Protein AF-A0A7S2JBH0-F1 (afdb_monomer)

Structure (mmCIF, N/CA/C/O backbone):
data_AF-A0A7S2JBH0-F1
#
_entry.id   AF-A0A7S2JBH0-F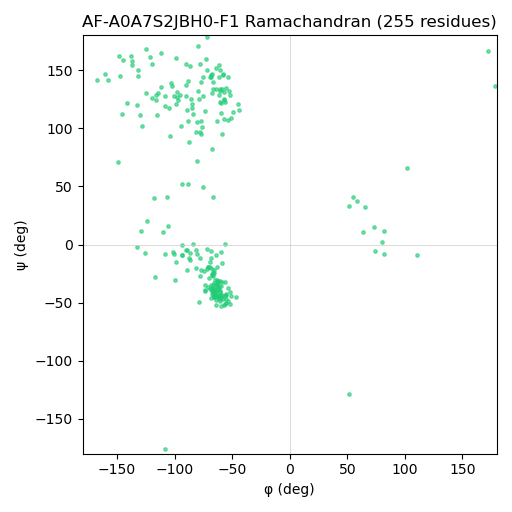1
#
loop_
_atom_site.group_PDB
_atom_site.id
_atom_site.type_symbol
_atom_site.label_atom_id
_atom_site.label_alt_id
_atom_site.label_comp_id
_atom_site.label_asym_id
_atom_site.label_entity_id
_atom_site.label_seq_id
_atom_site.pdbx_PDB_ins_code
_atom_site.Cartn_x
_atom_site.Cartn_y
_atom_site.Cartn_z
_atom_site.occupancy
_atom_site.B_iso_or_equiv
_atom_site.auth_seq_id
_atom_site.auth_comp_id
_atom_site.auth_asym_id
_atom_site.auth_atom_id
_atom_site.pdbx_PDB_model_num
ATOM 1 N N . GLU A 1 1 ? -13.357 -19.500 -8.883 1.00 28.36 1 GLU A N 1
ATOM 2 C CA . GLU A 1 1 ? -14.441 -18.507 -8.939 1.00 28.36 1 GLU A CA 1
ATOM 3 C C . GLU A 1 1 ? -14.886 -18.010 -7.574 1.00 28.36 1 GLU A C 1
ATOM 5 O O . GLU A 1 1 ? -15.459 -16.942 -7.567 1.00 28.36 1 GLU A O 1
ATOM 10 N N . ASP A 1 2 ? -14.469 -18.587 -6.440 1.00 33.41 2 ASP A N 1
ATOM 11 C CA . ASP A 1 2 ? -14.694 -17.952 -5.130 1.00 33.41 2 ASP A CA 1
ATOM 12 C C . ASP A 1 2 ? -13.381 -17.861 -4.347 1.00 33.41 2 ASP A C 1
ATOM 14 O O . ASP A 1 2 ? -12.865 -18.852 -3.840 1.00 33.41 2 ASP A O 1
ATOM 18 N N . PHE A 1 3 ? -12.785 -16.666 -4.332 1.00 39.66 3 PHE A N 1
ATOM 19 C CA . PHE A 1 3 ? -11.561 -16.361 -3.576 1.00 39.66 3 PHE A CA 1
ATOM 20 C C . PHE A 1 3 ? -11.877 -15.786 -2.182 1.00 39.66 3 PHE A C 1
ATOM 22 O O . PHE A 1 3 ? -10.981 -15.645 -1.366 1.00 39.66 3 PHE A O 1
ATOM 29 N N . TRP A 1 4 ? -13.140 -15.462 -1.889 1.00 45.12 4 TRP A N 1
ATOM 30 C CA . TRP A 1 4 ? -13.578 -14.978 -0.579 1.00 45.12 4 TRP A CA 1
ATOM 31 C C . TRP A 1 4 ? -14.996 -15.502 -0.314 1.00 45.12 4 TRP A C 1
ATOM 33 O O . TRP A 1 4 ? -15.930 -15.102 -1.005 1.00 45.12 4 TRP A O 1
ATOM 43 N N . GLU A 1 5 ? -15.169 -16.400 0.656 1.00 35.28 5 GLU A N 1
ATOM 44 C CA . GLU A 1 5 ? -16.490 -16.901 1.056 1.00 35.28 5 GLU A CA 1
ATOM 45 C C . GLU A 1 5 ? -16.966 -16.113 2.289 1.00 35.28 5 GLU A C 1
ATOM 47 O O . GLU A 1 5 ? -16.268 -16.032 3.301 1.00 35.28 5 GLU A O 1
ATOM 52 N N . LYS A 1 6 ? -18.152 -15.497 2.219 1.00 32.31 6 LYS A N 1
ATOM 53 C CA . LYS A 1 6 ? -18.752 -14.786 3.358 1.00 32.31 6 LYS A CA 1
ATOM 54 C C . LYS A 1 6 ? -19.425 -15.827 4.264 1.00 32.31 6 LYS A C 1
ATOM 56 O O . LYS A 1 6 ? -20.556 -16.227 3.994 1.00 32.31 6 LYS A O 1
ATOM 61 N N . ARG A 1 7 ? -18.757 -16.282 5.331 1.00 34.50 7 ARG A N 1
ATOM 62 C CA . ARG A 1 7 ? -19.378 -17.142 6.359 1.00 34.50 7 ARG A CA 1
ATOM 63 C C . ARG A 1 7 ? -19.764 -16.327 7.599 1.00 34.50 7 ARG A C 1
ATOM 65 O O . ARG A 1 7 ? -18.972 -15.569 8.145 1.00 34.50 7 ARG A O 1
ATOM 72 N N . SER A 1 8 ? -21.027 -16.463 8.012 1.00 38.72 8 SER A N 1
ATOM 73 C CA . SER A 1 8 ? -21.529 -16.168 9.370 1.00 38.72 8 SER A CA 1
ATOM 74 C C . SER A 1 8 ? -21.204 -14.801 10.008 1.00 38.72 8 SER A C 1
ATOM 76 O O . SER A 1 8 ? -21.098 -14.708 11.225 1.00 38.72 8 SER A O 1
ATOM 78 N N . GLY A 1 9 ? -21.114 -13.717 9.230 1.00 37.06 9 GLY A N 1
ATOM 79 C CA . GLY A 1 9 ? -20.962 -12.362 9.790 1.00 37.06 9 GLY A CA 1
ATOM 80 C C . GLY A 1 9 ? -19.531 -11.978 10.188 1.00 37.06 9 GLY A C 1
ATOM 81 O O . GLY A 1 9 ? -19.340 -10.934 10.806 1.00 37.06 9 GLY A O 1
ATOM 82 N N . GLN A 1 10 ? -18.531 -12.768 9.790 1.00 33.84 10 GLN A N 1
ATOM 83 C CA . GLN A 1 10 ? -17.118 -12.388 9.804 1.0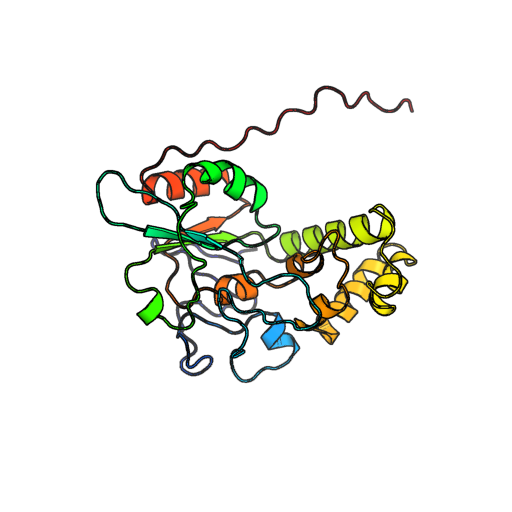0 33.84 10 GLN A CA 1
ATOM 84 C C . GLN A 1 10 ? -16.568 -12.448 8.375 1.00 33.84 10 GLN A C 1
ATOM 86 O O . GLN A 1 10 ? -16.713 -13.445 7.669 1.00 33.84 10 GLN A O 1
ATOM 91 N N . THR A 1 11 ? -15.963 -11.353 7.912 1.00 37.72 11 THR A N 1
ATOM 92 C CA . THR A 1 11 ? -15.292 -11.315 6.607 1.00 37.72 11 THR A CA 1
ATOM 93 C C . THR A 1 11 ? -13.953 -12.033 6.741 1.00 37.72 11 THR A C 1
ATOM 95 O O . THR A 1 11 ? -13.001 -11.476 7.285 1.00 37.72 11 THR A O 1
ATOM 98 N N . VAL A 1 12 ? -13.887 -13.281 6.273 1.00 38.03 12 VAL A N 1
ATOM 99 C CA . VAL A 1 12 ? -12.658 -14.080 6.284 1.00 38.03 12 VAL A CA 1
ATOM 100 C C . VAL A 1 12 ? -11.851 -13.758 5.037 1.00 38.03 12 VAL A C 1
ATOM 102 O O . VAL A 1 12 ? -12.337 -13.857 3.908 1.00 38.03 12 VAL A O 1
ATOM 105 N N . ALA A 1 13 ? -10.598 -13.370 5.246 1.00 40.94 13 ALA A N 1
ATOM 106 C CA . ALA A 1 13 ? -9.649 -13.325 4.163 1.00 40.94 13 ALA A CA 1
ATOM 107 C C . ALA A 1 13 ? -9.200 -14.773 3.827 1.00 40.94 13 ALA A C 1
ATOM 109 O O . ALA A 1 13 ? -8.825 -15.522 4.717 1.00 40.94 13 ALA A O 1
ATOM 110 N N . VAL A 1 14 ? -9.268 -15.204 2.565 1.00 37.03 14 VAL A N 1
ATOM 111 C CA . VAL A 1 14 ? -8.796 -16.503 2.083 1.00 37.03 14 VAL A CA 1
ATOM 112 C C . VAL A 1 14 ? -7.653 -16.255 1.096 1.00 37.03 14 VAL A C 1
ATOM 114 O O . VAL A 1 14 ? -7.768 -15.490 0.141 1.00 37.03 14 VAL A O 1
ATOM 117 N N . SER A 1 15 ? -6.501 -16.867 1.362 1.00 37.72 15 SER A N 1
ATOM 118 C CA . SER A 1 15 ? -5.355 -16.889 0.445 1.00 37.72 15 SER A CA 1
ATOM 119 C C . SER A 1 15 ? -5.625 -17.818 -0.751 1.00 37.72 15 SER A C 1
ATOM 121 O O . SER A 1 15 ? -6.406 -18.761 -0.641 1.00 37.72 15 SER A O 1
ATOM 123 N N . ALA A 1 16 ? -4.900 -17.646 -1.866 1.00 35.09 16 ALA A N 1
ATOM 124 C CA . ALA A 1 16 ? -4.965 -18.464 -3.095 1.00 35.09 16 ALA A CA 1
ATOM 125 C C . ALA A 1 16 ? -4.716 -19.979 -2.904 1.00 35.09 16 ALA A C 1
ATOM 127 O O . ALA A 1 16 ? -4.720 -20.735 -3.874 1.00 35.09 16 ALA A O 1
ATOM 128 N N . ARG A 1 17 ? -4.472 -20.424 -1.666 1.00 32.84 17 ARG A N 1
ATOM 129 C CA . ARG A 1 17 ? -4.298 -21.822 -1.258 1.00 32.84 17 ARG A CA 1
ATOM 130 C C . ARG A 1 17 ? -5.251 -22.279 -0.144 1.00 32.84 17 ARG A C 1
ATOM 132 O O . ARG A 1 17 ? -4.945 -23.264 0.513 1.00 32.84 17 ARG A O 1
ATOM 139 N N . GLY A 1 18 ? -6.381 -21.605 0.082 1.00 30.64 18 GLY A N 1
ATOM 140 C CA . GLY A 1 18 ? -7.368 -22.068 1.069 1.00 30.64 18 GLY A CA 1
ATOM 141 C C . GLY A 1 18 ? -6.850 -22.046 2.510 1.00 30.64 18 GLY A C 1
ATOM 142 O O . GLY A 1 18 ? -7.204 -22.908 3.305 1.00 30.64 18 GLY A O 1
ATOM 143 N N . VAL A 1 19 ? -5.977 -21.088 2.836 1.00 39.44 19 VAL A N 1
ATOM 144 C CA . VAL A 1 19 ? -5.604 -20.820 4.229 1.00 39.44 19 VAL A CA 1
ATOM 145 C C . VAL A 1 19 ? -6.614 -19.814 4.762 1.00 39.44 19 VAL A C 1
ATOM 147 O O . VAL A 1 19 ? -6.598 -18.649 4.351 1.00 39.44 19 VAL A O 1
ATOM 150 N N . ASP A 1 20 ? -7.516 -20.296 5.613 1.00 38.53 20 ASP A N 1
ATOM 151 C CA . ASP A 1 20 ? -8.416 -19.472 6.410 1.00 38.53 20 ASP A CA 1
ATOM 152 C C . ASP A 1 20 ? -7.582 -18.505 7.258 1.00 38.53 20 ASP A C 1
ATOM 154 O O . ASP A 1 20 ? -6.736 -18.941 8.041 1.00 38.53 20 ASP A O 1
ATOM 158 N N . PHE A 1 21 ? -7.844 -17.198 7.168 1.00 43.69 21 PHE A N 1
ATOM 159 C CA . PHE A 1 21 ? -7.271 -16.214 8.102 1.00 43.69 21 PHE A CA 1
ATOM 160 C C . PHE A 1 21 ? -7.659 -16.472 9.576 1.00 43.69 21 PHE A C 1
ATOM 162 O O . PHE A 1 21 ? -7.137 -15.805 10.466 1.00 43.69 21 PHE A O 1
ATOM 169 N N . GLU A 1 22 ? -8.553 -17.429 9.859 1.00 40.88 22 GLU A N 1
ATOM 170 C CA . GLU A 1 22 ? -8.873 -17.873 11.222 1.00 40.88 22 GLU A CA 1
ATOM 171 C C . GLU A 1 22 ? -7.756 -18.699 11.873 1.00 40.88 22 GLU A C 1
ATOM 173 O O . GLU A 1 22 ? -7.667 -18.751 13.101 1.00 40.88 22 GLU A O 1
ATOM 178 N N . HIS A 1 23 ? -6.854 -19.295 11.088 1.00 42.78 23 HIS A N 1
ATOM 179 C CA . HIS A 1 23 ? -5.680 -19.956 11.643 1.00 42.78 23 HIS A CA 1
ATOM 180 C C . HIS A 1 23 ? -4.559 -18.935 11.792 1.00 42.78 23 HIS A C 1
ATOM 182 O O . HIS A 1 23 ? -3.722 -18.760 10.907 1.00 42.78 23 HIS A O 1
ATOM 188 N N . ALA A 1 24 ? -4.547 -18.261 12.945 1.00 45.81 24 ALA A N 1
ATOM 189 C CA . ALA A 1 24 ? -3.376 -17.540 13.418 1.00 45.81 24 ALA A CA 1
ATOM 190 C C . ALA A 1 24 ? -2.142 -18.429 13.202 1.00 45.81 24 ALA A C 1
ATOM 192 O O . ALA A 1 24 ? -2.039 -19.505 13.797 1.00 45.81 24 ALA A O 1
ATOM 193 N N . HIS A 1 25 ? -1.215 -18.000 12.343 1.00 53.19 25 HIS A N 1
ATOM 194 C CA . HIS A 1 25 ? 0.096 -18.627 12.234 1.00 53.19 25 HIS A CA 1
ATOM 195 C C . HIS A 1 25 ? 0.842 -18.339 13.537 1.00 53.19 25 HIS A C 1
ATOM 197 O O . HIS A 1 25 ? 1.601 -17.375 13.641 1.00 53.19 25 HIS A O 1
ATOM 203 N N . THR A 1 26 ? 0.570 -19.140 14.570 1.00 57.72 26 THR A N 1
ATOM 204 C CA . THR A 1 26 ? 1.247 -19.049 15.858 1.00 57.72 26 THR A CA 1
ATOM 205 C C . THR A 1 26 ? 2.741 -19.207 15.602 1.00 57.72 26 THR A C 1
ATOM 207 O O . THR A 1 26 ? 3.192 -20.290 15.235 1.00 57.72 26 THR A O 1
ATOM 210 N N . GLY A 1 27 ? 3.487 -18.110 15.741 1.00 79.38 27 GLY A N 1
ATOM 211 C CA . GLY A 1 27 ? 4.943 -18.087 15.608 1.00 79.38 27 GLY A CA 1
ATOM 212 C C . GLY A 1 27 ? 5.513 -17.359 14.387 1.00 79.38 27 GLY A C 1
ATOM 213 O O . GLY A 1 27 ? 6.716 -17.139 14.381 1.00 79.38 27 GLY A O 1
ATOM 214 N N . TRP A 1 28 ? 4.714 -16.936 13.395 1.00 89.69 28 TRP A N 1
ATOM 215 C CA . TRP A 1 28 ? 5.265 -16.187 12.245 1.00 89.69 28 TRP A CA 1
ATOM 216 C C . TRP A 1 28 ? 5.787 -14.797 12.635 1.00 89.69 28 TRP A C 1
ATOM 218 O O . TRP A 1 28 ? 6.837 -14.353 12.171 1.00 89.69 28 TRP A O 1
ATOM 228 N N . CYS A 1 29 ? 5.032 -14.094 13.479 1.00 93.31 29 CYS A N 1
ATOM 229 C CA . CYS A 1 29 ? 5.369 -12.751 13.920 1.00 93.31 29 CYS A CA 1
ATOM 230 C C . CYS A 1 29 ? 5.220 -12.642 15.433 1.00 93.31 29 CYS A C 1
ATOM 232 O O . CYS A 1 29 ? 4.132 -12.832 15.976 1.00 93.31 29 CYS A O 1
ATOM 234 N N . SER A 1 30 ? 6.313 -12.312 16.119 1.00 92.94 30 SER A N 1
ATOM 235 C CA . SER A 1 30 ? 6.321 -12.090 17.571 1.00 92.94 30 SER A CA 1
ATOM 236 C C . SER A 1 30 ? 5.539 -10.839 17.974 1.00 92.94 30 SER A C 1
ATOM 238 O O . SER A 1 30 ? 5.028 -10.766 19.087 1.00 92.94 30 SER A O 1
ATOM 240 N N . ARG A 1 31 ? 5.424 -9.869 17.059 1.00 92.56 31 ARG A N 1
ATOM 241 C CA . ARG A 1 31 ? 4.762 -8.580 17.286 1.00 92.56 31 ARG A CA 1
ATOM 242 C C . ARG A 1 31 ? 3.243 -8.680 17.394 1.00 92.56 31 ARG A C 1
ATOM 244 O O . ARG A 1 31 ? 2.618 -7.925 18.131 1.00 92.56 31 ARG A O 1
ATOM 251 N N . SER A 1 32 ? 2.635 -9.567 16.613 1.00 93.12 32 SER A N 1
ATOM 252 C CA . SER A 1 32 ? 1.188 -9.744 16.595 1.00 93.12 32 SER A CA 1
ATOM 253 C C . SER A 1 32 ? 0.795 -11.014 15.855 1.00 93.12 32 SER A C 1
ATOM 255 O O . SER A 1 32 ? 1.323 -11.315 14.786 1.00 93.12 32 SER A O 1
ATOM 257 N N . ARG A 1 33 ? -0.224 -11.704 16.376 1.00 93.06 33 ARG A N 1
ATOM 258 C CA . ARG A 1 33 ? -0.874 -12.839 15.703 1.00 93.06 33 ARG A CA 1
ATOM 259 C C . ARG A 1 33 ? -1.688 -12.448 14.464 1.00 93.06 33 ARG A C 1
ATOM 261 O O . ARG A 1 33 ? -2.092 -13.330 13.715 1.00 93.06 33 ARG A O 1
ATOM 268 N N . PHE A 1 34 ? -1.990 -11.160 14.299 1.00 93.19 34 PHE A N 1
ATOM 269 C CA . PHE A 1 34 ? -2.758 -10.632 13.168 1.00 93.19 34 PHE A CA 1
ATOM 270 C C . PHE A 1 34 ? -1.869 -10.314 11.959 1.00 93.19 34 PHE A C 1
ATOM 272 O O . PHE A 1 34 ? -2.382 -10.132 10.858 1.00 93.19 34 PHE A O 1
ATOM 279 N N . VAL A 1 35 ? -0.545 -10.291 12.151 1.00 93.38 35 VAL A N 1
ATOM 280 C CA . VAL A 1 35 ? 0.435 -10.159 11.071 1.00 93.38 35 VAL A CA 1
ATOM 281 C C . VAL A 1 35 ? 0.711 -11.540 10.486 1.00 93.38 35 VAL A C 1
ATOM 283 O O . VAL A 1 35 ? 1.168 -12.447 11.183 1.00 93.38 35 VAL A O 1
ATOM 286 N N . VAL A 1 36 ? 0.457 -11.693 9.189 1.00 93.88 36 VAL A N 1
ATOM 287 C CA . VAL A 1 36 ? 0.588 -12.967 8.462 1.00 93.88 36 VAL A CA 1
ATOM 288 C C . VAL A 1 36 ? 1.585 -12.835 7.307 1.00 93.88 36 VAL A C 1
ATOM 290 O O . VAL A 1 36 ? 1.868 -11.714 6.891 1.00 93.88 36 VAL A O 1
ATOM 293 N N . PRO A 1 37 ? 2.133 -13.928 6.748 1.00 93.75 37 PRO A N 1
ATOM 294 C CA . PRO A 1 37 ? 2.994 -13.828 5.572 1.00 93.75 37 PRO A CA 1
ATOM 295 C C . PRO A 1 37 ? 2.280 -13.131 4.404 1.00 93.75 37 PRO A C 1
ATOM 297 O O . PRO A 1 37 ? 1.206 -13.554 3.968 1.00 93.75 37 PRO A O 1
ATOM 300 N N . SER A 1 38 ? 2.878 -12.060 3.885 1.00 94.44 38 SER A N 1
ATOM 301 C CA . SER A 1 38 ? 2.432 -11.396 2.660 1.00 94.44 38 SER A CA 1
ATOM 302 C C . SER A 1 38 ? 2.903 -12.152 1.413 1.00 94.44 38 SER A C 1
ATOM 304 O O . SER A 1 38 ? 3.711 -13.081 1.482 1.00 94.44 38 SER A O 1
ATOM 306 N N . GLN A 1 39 ? 2.408 -11.763 0.235 1.00 92.00 39 GLN A N 1
ATOM 307 C CA . GLN A 1 39 ? 2.858 -12.386 -1.013 1.00 92.00 39 GLN A CA 1
ATOM 308 C C . GLN A 1 39 ? 4.358 -12.141 -1.252 1.00 92.00 39 GLN A C 1
ATOM 310 O O . GLN A 1 39 ? 5.057 -13.013 -1.764 1.00 92.00 39 GLN A O 1
ATOM 315 N N . GLU A 1 40 ? 4.838 -10.968 -0.848 1.00 92.31 40 GLU A N 1
ATOM 316 C CA . GLU A 1 40 ? 6.237 -10.564 -0.876 1.00 92.31 40 GLU A CA 1
ATOM 317 C C . GLU A 1 40 ? 7.099 -11.482 -0.005 1.00 92.31 40 GLU A C 1
ATOM 319 O O . GLU A 1 40 ? 8.111 -11.983 -0.488 1.00 92.31 40 GLU A O 1
ATOM 324 N N . ASP A 1 41 ? 6.657 -11.766 1.224 1.00 91.38 41 ASP A N 1
ATOM 325 C CA . ASP A 1 41 ? 7.351 -12.667 2.156 1.00 91.38 41 ASP A CA 1
ATOM 326 C C . ASP A 1 41 ? 7.436 -14.096 1.604 1.00 91.38 41 ASP A C 1
ATOM 328 O O . ASP A 1 41 ? 8.457 -14.773 1.723 1.00 91.38 41 ASP A O 1
ATOM 332 N N . ILE A 1 42 ? 6.369 -14.557 0.942 1.00 90.25 42 ILE A N 1
ATOM 333 C CA . ILE A 1 42 ? 6.333 -15.877 0.303 1.00 90.25 42 ILE A CA 1
ATOM 334 C C . ILE A 1 42 ? 7.332 -15.947 -0.859 1.00 90.25 42 ILE A C 1
ATOM 336 O O . ILE A 1 42 ? 8.012 -16.962 -1.024 1.00 90.25 42 ILE A O 1
ATOM 340 N N . PHE A 1 43 ? 7.435 -14.891 -1.673 1.00 85.56 43 PHE A N 1
ATOM 341 C CA . PHE A 1 43 ? 8.378 -14.852 -2.793 1.00 85.56 43 PHE A CA 1
ATOM 342 C C . PHE A 1 43 ? 9.832 -14.835 -2.330 1.00 85.56 43 PHE A C 1
ATOM 344 O O . PHE A 1 43 ? 10.659 -15.548 -2.899 1.00 85.56 43 PHE A O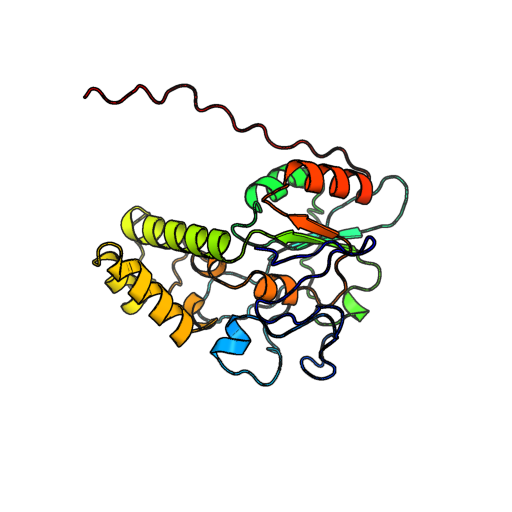 1
ATOM 351 N N . THR A 1 44 ? 10.131 -14.082 -1.273 1.00 86.94 44 THR A N 1
ATOM 352 C CA . THR A 1 44 ? 11.479 -14.004 -0.697 1.00 86.94 44 THR A CA 1
ATOM 353 C C . THR A 1 44 ? 11.802 -15.162 0.243 1.00 86.94 44 THR A C 1
ATOM 355 O O . THR A 1 44 ? 12.947 -15.284 0.671 1.00 86.94 44 THR A O 1
ATOM 358 N N . ARG A 1 45 ? 10.829 -16.044 0.517 1.00 90.31 45 ARG A N 1
ATOM 359 C CA . ARG A 1 45 ? 10.943 -17.161 1.467 1.00 90.31 45 ARG A CA 1
ATOM 360 C C . ARG A 1 45 ? 11.368 -16.688 2.856 1.00 90.31 45 ARG A C 1
ATOM 362 O O . ARG A 1 45 ? 12.197 -17.334 3.495 1.00 90.31 45 ARG A O 1
ATOM 369 N N . ALA A 1 46 ? 10.820 -15.561 3.298 1.00 89.88 46 ALA A N 1
ATOM 370 C CA . ALA A 1 46 ? 11.012 -15.118 4.666 1.00 89.88 46 ALA A CA 1
ATOM 371 C C . ALA A 1 46 ? 10.505 -16.204 5.634 1.00 89.88 46 ALA A C 1
ATOM 373 O O . ALA A 1 46 ? 9.559 -16.937 5.335 1.00 89.88 46 ALA A O 1
ATOM 374 N N . ASP A 1 47 ? 11.163 -16.324 6.779 1.00 91.25 47 ASP A N 1
ATOM 375 C CA . ASP A 1 47 ? 10.834 -17.259 7.857 1.00 91.25 47 ASP A CA 1
ATOM 376 C C . ASP A 1 47 ? 10.251 -16.551 9.093 1.00 91.25 47 ASP A C 1
ATOM 378 O O . ASP A 1 47 ? 9.744 -17.213 9.999 1.00 91.25 47 ASP A O 1
ATOM 382 N N . HIS A 1 48 ? 10.271 -15.216 9.103 1.00 93.19 48 HIS A N 1
ATOM 383 C CA . HIS A 1 48 ? 9.662 -14.358 10.113 1.00 93.19 48 HIS A CA 1
ATOM 384 C C . HIS A 1 48 ? 9.183 -13.033 9.501 1.00 93.19 48 HIS A C 1
ATOM 386 O O . HIS A 1 48 ? 9.610 -12.633 8.415 1.00 93.19 48 HIS A O 1
ATOM 392 N N . CYS A 1 49 ? 8.292 -12.332 10.209 1.00 92.88 49 CYS A N 1
ATOM 393 C CA . CYS A 1 49 ? 7.862 -10.991 9.811 1.00 92.88 49 CYS A CA 1
ATOM 394 C C . CYS A 1 49 ? 9.000 -9.961 9.926 1.00 92.88 49 CYS A C 1
ATOM 396 O O . CYS A 1 49 ? 9.821 -10.019 10.836 1.00 92.88 49 CYS A O 1
ATOM 398 N N . SER A 1 50 ? 9.007 -8.964 9.039 1.00 92.06 50 SER A N 1
ATOM 399 C CA . SER A 1 50 ? 9.964 -7.853 9.103 1.00 92.06 50 SER A CA 1
ATOM 400 C C . SER A 1 50 ? 9.781 -7.009 10.373 1.00 92.06 50 SER A C 1
ATOM 402 O O . SER A 1 50 ? 8.667 -6.574 10.691 1.00 92.06 50 SER A O 1
ATOM 404 N N . ASP A 1 51 ? 10.892 -6.700 11.048 1.00 89.69 51 ASP A N 1
ATOM 405 C CA . ASP A 1 51 ? 10.946 -5.776 12.194 1.00 89.69 51 ASP A CA 1
ATOM 406 C C . ASP A 1 51 ? 10.743 -4.309 11.789 1.00 89.69 51 ASP A C 1
ATOM 408 O O . ASP A 1 51 ? 10.434 -3.456 12.619 1.00 89.69 51 ASP A O 1
ATOM 412 N N . ARG A 1 52 ? 10.938 -3.992 10.503 1.00 90.00 52 ARG A N 1
ATOM 413 C CA . ARG A 1 52 ? 10.834 -2.623 9.970 1.00 90.00 52 ARG A CA 1
ATOM 414 C C . ARG A 1 52 ? 9.485 -2.352 9.314 1.00 90.00 52 ARG A C 1
ATOM 416 O O . ARG A 1 52 ? 9.149 -1.193 9.080 1.00 90.00 52 ARG A O 1
ATOM 423 N N . HIS A 1 53 ? 8.724 -3.408 9.035 1.00 92.25 53 HIS A N 1
ATOM 424 C CA . HIS A 1 53 ? 7.382 -3.328 8.476 1.00 92.25 53 HIS A CA 1
ATOM 425 C C . HIS A 1 53 ? 6.361 -3.023 9.580 1.00 92.25 53 HIS A C 1
ATOM 427 O O . HIS A 1 53 ? 5.617 -3.886 10.056 1.00 92.25 53 HIS A O 1
ATOM 433 N N . VAL A 1 54 ? 6.416 -1.780 10.050 1.00 90.88 54 VAL A N 1
ATOM 434 C CA . VAL A 1 54 ? 5.664 -1.258 11.192 1.00 90.88 54 VAL A CA 1
ATOM 435 C C . VAL A 1 54 ? 5.015 0.060 10.782 1.00 90.88 54 VAL A C 1
ATOM 437 O O . VAL A 1 54 ? 5.585 0.834 10.004 1.00 90.88 54 VAL A O 1
ATOM 440 N N . LEU A 1 55 ? 3.813 0.316 11.297 1.00 88.50 55 LEU A N 1
ATOM 441 C CA . LEU A 1 55 ? 3.082 1.549 11.035 1.00 88.50 55 LEU A CA 1
ATOM 442 C C . LEU A 1 55 ? 3.904 2.774 11.453 1.00 88.50 55 LEU A C 1
ATOM 444 O O . LEU A 1 55 ? 4.467 2.804 12.546 1.00 88.50 55 LEU A O 1
ATOM 448 N N . GLY A 1 56 ? 4.004 3.766 10.567 1.00 83.31 56 GLY A N 1
ATOM 449 C CA . GLY A 1 56 ? 4.756 4.999 10.825 1.00 83.31 56 GLY A CA 1
ATOM 450 C C . GLY A 1 56 ? 6.285 4.861 10.779 1.00 83.31 56 GLY A C 1
ATOM 451 O O . GLY A 1 56 ? 7.001 5.865 10.797 1.00 83.31 56 GLY A O 1
ATOM 452 N N . VAL A 1 57 ? 6.817 3.642 10.633 1.00 86.62 57 VAL A N 1
ATOM 453 C CA . VAL A 1 57 ? 8.258 3.390 10.505 1.00 86.62 57 VAL A CA 1
ATOM 454 C C . VAL A 1 57 ? 8.673 3.414 9.037 1.00 86.62 57 VAL A C 1
ATOM 456 O O . VAL A 1 57 ? 8.014 2.859 8.161 1.00 86.62 57 VAL A O 1
ATOM 459 N N . LYS A 1 58 ? 9.804 4.057 8.737 1.00 84.38 58 LYS A N 1
ATOM 460 C CA . LYS A 1 58 ? 10.385 4.024 7.392 1.00 84.38 58 LYS A CA 1
ATOM 461 C C . LYS A 1 58 ? 11.091 2.685 7.160 1.00 84.38 58 LYS A C 1
ATOM 463 O O . LYS A 1 58 ? 12.189 2.469 7.670 1.00 84.38 58 LYS A O 1
ATOM 468 N N . GLU A 1 59 ? 10.484 1.822 6.357 1.00 86.75 59 GLU A N 1
ATOM 469 C CA . GLU A 1 59 ? 11.026 0.492 6.057 1.00 86.75 59 GLU A CA 1
ATOM 470 C C . GLU A 1 59 ? 12.155 0.516 5.021 1.00 86.75 59 GLU A C 1
ATOM 472 O O . GLU A 1 59 ? 13.234 -0.030 5.257 1.00 86.75 59 GLU A O 1
ATOM 477 N N . PHE A 1 60 ? 11.938 1.198 3.894 1.00 87.12 60 PHE A N 1
ATOM 478 C CA . PHE A 1 60 ? 12.874 1.206 2.769 1.00 87.12 60 PHE A CA 1
ATOM 479 C C . PHE A 1 60 ? 13.741 2.452 2.790 1.00 87.12 60 PHE A C 1
ATOM 481 O O . PHE A 1 60 ? 13.248 3.579 2.711 1.00 87.12 60 PHE A O 1
ATOM 488 N N . SER A 1 61 ? 15.054 2.262 2.869 1.00 80.38 61 SER A N 1
ATOM 489 C CA . SER A 1 61 ? 16.000 3.366 3.048 1.00 80.38 61 SER A CA 1
ATOM 490 C C . SER A 1 61 ? 16.045 4.304 1.836 1.00 80.38 61 SER A C 1
ATOM 492 O O . SER A 1 61 ? 16.028 5.529 2.009 1.00 80.38 61 SER A O 1
ATOM 494 N N . ALA A 1 62 ? 16.015 3.726 0.631 1.00 74.75 62 ALA A N 1
ATOM 495 C CA . ALA A 1 62 ? 16.073 4.433 -0.644 1.00 74.75 62 ALA A CA 1
ATOM 496 C C . ALA A 1 62 ? 14.743 5.098 -1.032 1.00 74.75 62 ALA A C 1
ATOM 498 O O . ALA A 1 62 ? 14.733 6.063 -1.802 1.00 74.75 62 ALA A O 1
ATOM 499 N N . SER A 1 63 ? 13.617 4.630 -0.482 1.00 74.75 63 SER A N 1
ATOM 500 C CA . SER A 1 63 ? 12.326 5.251 -0.750 1.00 74.75 63 SER A CA 1
ATOM 501 C C . SER A 1 63 ? 12.177 6.563 0.017 1.00 74.75 63 SER A C 1
ATOM 503 O O . SER A 1 63 ? 12.631 6.719 1.151 1.00 74.75 63 SER A O 1
ATOM 505 N N . ARG A 1 64 ? 11.512 7.537 -0.601 1.00 76.06 64 ARG A N 1
ATOM 506 C CA . ARG A 1 64 ? 11.065 8.767 0.071 1.00 76.06 64 ARG A CA 1
ATOM 507 C C . ARG A 1 64 ? 9.665 8.621 0.672 1.00 76.06 64 ARG A C 1
ATOM 509 O O . ARG A 1 64 ? 9.202 9.543 1.334 1.00 76.06 64 ARG A O 1
ATOM 516 N N . CYS A 1 65 ? 9.002 7.491 0.437 1.00 78.75 65 CYS A N 1
ATOM 517 C CA . CYS A 1 65 ? 7.708 7.178 1.016 1.00 78.75 65 CYS A CA 1
ATOM 518 C C . CYS A 1 65 ? 7.879 6.688 2.461 1.00 78.75 65 CYS A C 1
ATOM 520 O O . CYS A 1 65 ? 8.724 5.833 2.728 1.00 78.75 65 CYS A O 1
ATOM 522 N N . ALA A 1 66 ? 7.093 7.230 3.389 1.00 70.19 66 ALA A N 1
ATOM 523 C CA . ALA A 1 66 ? 6.951 6.674 4.734 1.00 70.19 66 ALA A CA 1
ATOM 524 C C . ALA A 1 66 ? 5.789 5.668 4.757 1.00 70.19 66 ALA A C 1
ATOM 526 O O . ALA A 1 66 ? 4.857 5.805 3.962 1.00 70.19 66 ALA A O 1
ATOM 527 N N . ASN A 1 67 ? 5.798 4.709 5.692 1.00 73.50 67 ASN A N 1
ATOM 528 C CA . ASN A 1 67 ? 4.697 3.755 5.896 1.00 73.50 67 ASN A CA 1
ATOM 529 C C . ASN A 1 67 ? 3.491 4.407 6.606 1.00 73.50 67 ASN A C 1
ATOM 531 O O . ASN A 1 67 ? 2.955 3.878 7.578 1.00 73.50 67 ASN A O 1
ATOM 535 N N . ASN A 1 68 ? 3.051 5.566 6.117 1.00 75.44 68 ASN A N 1
ATOM 536 C CA . ASN A 1 68 ? 1.901 6.307 6.636 1.00 75.44 68 ASN A CA 1
ATOM 537 C C . ASN A 1 68 ? 0.636 5.928 5.854 1.00 75.44 68 ASN A C 1
ATOM 539 O O . ASN A 1 68 ? -0.064 6.789 5.325 1.00 75.44 68 ASN A O 1
ATOM 543 N N . TYR A 1 69 ? 0.373 4.624 5.747 1.00 86.94 69 TYR A N 1
ATOM 544 C CA . TYR A 1 69 ? -0.777 4.059 5.035 1.00 86.94 69 TYR A CA 1
ATOM 545 C C . TYR A 1 69 ? -1.994 3.945 5.947 1.00 86.94 69 TYR A C 1
ATOM 547 O O . TYR A 1 69 ? -2.615 2.891 6.080 1.00 86.94 69 TYR A O 1
ATOM 555 N N . GLY A 1 70 ? -2.335 5.055 6.589 1.00 88.62 70 GLY A N 1
ATOM 556 C CA . GLY A 1 70 ? -3.548 5.141 7.369 1.00 88.62 70 GLY A CA 1
ATOM 557 C C . GLY A 1 70 ? -3.674 6.419 8.172 1.00 88.62 70 GLY A C 1
ATOM 558 O O . GLY A 1 70 ? -2.733 7.208 8.288 1.00 88.62 70 GLY A O 1
ATOM 559 N N . ARG A 1 71 ? -4.884 6.654 8.677 1.00 92.50 71 ARG A N 1
ATOM 560 C CA . ARG A 1 71 ? -5.240 7.871 9.415 1.00 92.50 71 ARG A CA 1
ATOM 561 C C . ARG A 1 71 ? -6.284 7.581 10.479 1.00 92.50 71 ARG A C 1
ATOM 563 O O . ARG A 1 71 ? -7.194 6.780 10.263 1.00 92.50 71 ARG A O 1
ATOM 570 N N . LEU A 1 72 ? -6.168 8.287 11.598 1.00 93.12 72 LEU A N 1
ATOM 571 C CA . LEU A 1 72 ? -7.168 8.261 12.654 1.00 93.12 72 LEU A CA 1
ATOM 572 C C . LEU A 1 72 ? -8.380 9.119 12.262 1.00 93.12 72 LEU A C 1
ATOM 574 O O . LEU A 1 72 ? -8.233 10.210 11.702 1.00 93.12 72 LEU A O 1
ATOM 578 N N . LEU A 1 73 ? -9.573 8.624 12.570 1.00 91.38 73 LEU A N 1
ATOM 579 C CA . LEU A 1 73 ? -10.831 9.345 12.439 1.00 91.38 73 LEU A CA 1
ATOM 580 C C . LEU A 1 73 ? -11.247 9.931 13.798 1.00 91.38 73 LEU A C 1
ATOM 582 O O . LEU A 1 73 ? -11.314 9.207 14.791 1.00 91.38 73 LEU A O 1
ATOM 586 N N . ARG A 1 74 ? -11.610 11.218 13.823 1.00 80.25 74 ARG A N 1
ATOM 587 C CA . ARG A 1 74 ? -12.424 11.848 14.871 1.00 80.25 74 ARG A CA 1
ATOM 588 C C . ARG A 1 74 ? -13.874 11.456 14.636 1.00 80.25 74 ARG A C 1
ATOM 590 O O . ARG A 1 74 ? -14.514 12.107 13.819 1.00 80.25 74 ARG A O 1
ATOM 597 N N . THR A 1 75 ? -14.412 10.418 15.277 1.00 65.50 75 THR A N 1
ATOM 598 C CA . THR A 1 75 ? -15.871 10.269 15.539 1.00 65.50 75 THR A CA 1
ATOM 599 C C . THR A 1 75 ? -16.174 8.949 16.251 1.00 65.50 75 THR A C 1
ATOM 601 O O . THR A 1 75 ? -15.617 7.917 15.895 1.00 65.50 75 THR A O 1
ATOM 604 N N . CYS A 1 76 ? -17.042 8.933 17.273 1.00 56.25 76 CYS A N 1
ATOM 605 C CA . CYS A 1 76 ? -18.507 9.070 17.139 1.00 56.25 76 CYS A CA 1
ATOM 606 C C . CYS A 1 76 ? -19.177 9.993 18.186 1.00 56.25 76 CYS A C 1
ATOM 608 O O . CYS A 1 76 ? -18.687 10.162 19.298 1.00 56.25 76 CYS A O 1
ATOM 610 N N . ALA A 1 77 ? -20.373 10.506 17.857 1.00 54.09 77 ALA A N 1
ATOM 611 C CA . ALA A 1 77 ? -21.200 11.401 18.686 1.00 54.09 77 ALA A CA 1
ATOM 612 C C . ALA A 1 77 ? -21.806 10.769 19.966 1.00 54.09 77 ALA A C 1
ATOM 614 O O . ALA A 1 77 ? -22.427 11.478 20.755 1.00 54.09 77 ALA A O 1
ATOM 615 N N . SER A 1 78 ? -21.653 9.458 20.185 1.00 54.91 78 SER A N 1
ATOM 616 C CA . SER A 1 78 ? -22.264 8.735 21.316 1.00 54.91 78 SER A CA 1
ATOM 617 C C . SER A 1 78 ? -21.316 7.803 22.078 1.00 54.91 78 SER A C 1
ATOM 619 O O . SER A 1 78 ? -21.731 7.193 23.060 1.00 54.91 78 SER A O 1
ATOM 621 N N . SER A 1 79 ? -20.055 7.667 21.665 1.00 53.25 79 SER A N 1
ATOM 622 C CA . SER A 1 79 ? -19.088 6.808 22.351 1.00 53.25 79 SER A CA 1
ATOM 623 C C . SER A 1 79 ? -17.660 7.199 21.992 1.00 53.25 79 SER A C 1
ATOM 625 O O . SER A 1 79 ? -17.378 7.609 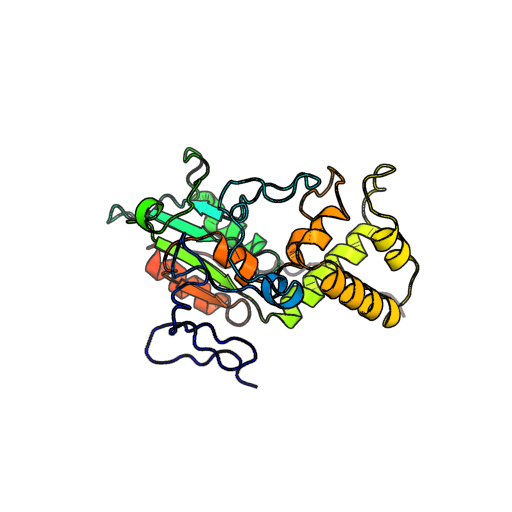20.869 1.00 53.25 79 SER A O 1
ATOM 627 N N . ASN A 1 80 ? -16.770 7.028 22.967 1.00 64.25 80 ASN A N 1
ATOM 628 C CA . ASN A 1 80 ? -15.334 7.314 22.965 1.00 64.25 80 ASN A CA 1
ATOM 629 C C . ASN A 1 80 ? -14.535 6.401 21.997 1.00 64.25 80 ASN A C 1
ATOM 631 O O . ASN A 1 80 ? -13.501 5.850 22.358 1.00 64.25 80 ASN A O 1
ATOM 635 N N . CYS A 1 81 ? -15.068 6.134 20.805 1.00 69.69 81 CYS A N 1
ATOM 636 C CA . CYS A 1 81 ? -14.501 5.204 19.839 1.00 69.69 81 CYS A CA 1
ATOM 637 C C . CYS A 1 81 ? -13.633 5.957 18.835 1.00 69.69 81 CYS A C 1
ATOM 639 O O . CYS A 1 81 ? -14.103 6.899 18.203 1.00 69.69 81 CYS A O 1
ATOM 641 N N . SER A 1 82 ? -12.405 5.481 18.649 1.00 85.88 82 SER A N 1
ATOM 642 C CA . SER A 1 82 ? -11.491 5.958 17.615 1.00 85.88 82 SER A CA 1
ATOM 643 C C . SER A 1 82 ? -11.355 4.892 16.534 1.00 85.88 82 SER A C 1
ATOM 645 O O . SER A 1 82 ? -11.080 3.724 16.832 1.00 85.88 82 SER A O 1
ATOM 647 N N . PHE A 1 83 ? -11.558 5.291 15.279 1.00 91.69 83 PHE A N 1
ATOM 648 C CA . PHE A 1 83 ? -11.356 4.422 14.125 1.00 91.69 83 PHE A CA 1
ATOM 649 C C . PHE A 1 83 ? -10.050 4.757 13.412 1.00 91.69 83 PHE A C 1
ATOM 651 O O . PHE A 1 83 ? -9.737 5.923 13.197 1.00 91.69 83 PHE A O 1
ATOM 658 N N . TYR A 1 84 ? -9.320 3.734 12.990 1.00 93.81 84 TYR A N 1
ATOM 659 C CA . TYR A 1 84 ? -8.143 3.838 12.150 1.00 93.81 84 TYR A CA 1
ATOM 660 C C . TYR A 1 84 ? -8.470 3.321 10.749 1.00 93.81 84 TYR A C 1
ATOM 662 O O . TYR A 1 84 ? -8.849 2.163 10.556 1.00 93.81 84 TYR A O 1
ATOM 670 N N . TRP A 1 85 ? -8.350 4.185 9.751 1.00 95.50 85 TRP A N 1
ATOM 671 C CA . TRP A 1 85 ? -8.466 3.772 8.361 1.00 95.50 85 TRP A CA 1
ATOM 672 C C . TRP A 1 85 ? -7.109 3.264 7.874 1.00 95.50 85 TRP A C 1
ATOM 674 O O . TRP A 1 85 ? -6.165 4.045 7.818 1.00 95.50 85 TRP A O 1
ATOM 684 N N . MET A 1 86 ? -7.025 1.989 7.493 1.00 96.00 86 MET A N 1
ATOM 685 C CA . MET A 1 86 ? -5.875 1.404 6.802 1.00 96.00 86 MET A CA 1
ATOM 686 C C . MET A 1 86 ? -5.986 1.665 5.300 1.00 96.00 86 MET A C 1
ATOM 688 O O . MET A 1 86 ? -6.868 1.133 4.612 1.00 96.00 86 MET A O 1
ATOM 692 N N . GLU A 1 87 ? -5.084 2.488 4.775 1.00 95.44 87 GLU A N 1
ATOM 693 C CA . GLU A 1 87 ? -5.033 2.791 3.354 1.00 95.44 87 GLU A CA 1
ATOM 694 C C . GLU A 1 87 ? -4.353 1.657 2.578 1.00 95.44 87 GLU A C 1
ATOM 696 O O . GLU A 1 87 ? -3.198 1.319 2.812 1.00 95.44 87 GLU A O 1
ATOM 701 N N . ILE A 1 88 ? -5.047 1.124 1.570 1.00 95.94 88 ILE A N 1
ATOM 702 C CA . ILE A 1 88 ? -4.461 0.201 0.596 1.00 95.94 88 ILE A CA 1
ATOM 703 C C . ILE A 1 88 ? -4.485 0.876 -0.780 1.00 95.94 88 ILE A C 1
ATOM 705 O O . ILE A 1 88 ? -5.568 1.055 -1.361 1.00 95.94 88 ILE A O 1
ATOM 709 N N . PRO A 1 89 ? -3.321 1.246 -1.341 1.00 94.00 89 PRO A N 1
ATOM 710 C CA . PRO A 1 89 ? -3.243 1.854 -2.660 1.00 94.00 89 PRO A CA 1
ATOM 711 C C . PRO A 1 89 ? -3.945 1.021 -3.737 1.00 94.00 89 PRO A C 1
ATOM 713 O O . PRO A 1 89 ? -3.912 -0.209 -3.745 1.00 94.00 89 PRO A O 1
ATOM 716 N N . SER A 1 90 ? -4.578 1.708 -4.691 1.00 93.00 90 SER A N 1
ATOM 717 C CA . SER A 1 90 ? -5.330 1.095 -5.802 1.00 93.00 90 SER A CA 1
ATOM 718 C C . SER A 1 90 ? -6.563 0.265 -5.398 1.00 93.00 90 SER A C 1
ATOM 720 O O . SER A 1 90 ? -7.186 -0.351 -6.271 1.00 93.00 90 SER A O 1
ATOM 722 N N . SER A 1 91 ? -6.982 0.334 -4.131 1.00 95.50 91 SER A N 1
ATOM 723 C CA . SER A 1 91 ? -8.213 -0.276 -3.602 1.00 95.50 91 SER A CA 1
ATOM 724 C C . SER A 1 91 ? -9.296 0.769 -3.309 1.00 95.50 91 SER A C 1
ATOM 726 O O . SER A 1 91 ? -9.975 0.726 -2.290 1.00 95.50 91 SER A O 1
ATOM 728 N N . GLY A 1 92 ? -9.447 1.757 -4.198 1.00 92.19 92 GLY A N 1
ATOM 729 C CA . GLY A 1 92 ? -10.397 2.858 -3.995 1.00 92.19 92 GLY A CA 1
ATOM 730 C C . GLY A 1 92 ? -9.953 3.872 -2.935 1.00 92.19 92 GLY A C 1
ATOM 731 O O . GLY A 1 92 ? -10.767 4.695 -2.519 1.00 92.19 92 GLY A O 1
ATOM 732 N N . SER A 1 93 ? -8.675 3.853 -2.532 1.00 93.06 93 SER A N 1
ATOM 733 C CA . SER A 1 93 ? -8.163 4.692 -1.445 1.00 93.06 93 SER A CA 1
ATOM 734 C C . SER A 1 93 ? -8.403 6.182 -1.655 1.00 93.06 93 SER A C 1
ATOM 736 O O . SER A 1 93 ? -8.933 6.825 -0.764 1.00 93.06 93 SER A O 1
ATOM 738 N N . SER A 1 94 ? -8.160 6.723 -2.853 1.00 92.06 94 SER A N 1
ATOM 739 C CA . SER A 1 94 ? -8.426 8.144 -3.136 1.00 92.06 94 SER A CA 1
ATOM 740 C C . SER A 1 94 ? -9.909 8.519 -3.012 1.00 92.06 94 SER A C 1
ATOM 742 O O . SER A 1 94 ? -10.242 9.649 -2.669 1.00 92.06 94 SER A O 1
ATOM 744 N N . SER A 1 95 ? -10.823 7.588 -3.312 1.00 94.06 95 SER A N 1
ATOM 745 C CA . SER A 1 95 ? -12.260 7.814 -3.116 1.00 94.06 95 SER A CA 1
ATOM 746 C C . SER A 1 95 ? -12.630 7.770 -1.638 1.00 94.06 95 SER A C 1
ATOM 748 O O . SER A 1 95 ? -13.440 8.582 -1.202 1.00 94.06 95 SER A O 1
ATOM 750 N N . MET A 1 96 ? -12.027 6.856 -0.876 1.00 95.06 96 MET A N 1
ATOM 751 C CA . MET A 1 96 ? -12.209 6.763 0.570 1.00 95.06 96 MET A CA 1
ATOM 752 C C . MET A 1 96 ? -11.636 7.986 1.295 1.00 95.06 96 MET A C 1
ATOM 754 O O . MET A 1 96 ? -12.340 8.589 2.096 1.00 95.06 96 MET A O 1
ATOM 758 N N . GLU A 1 97 ? -10.428 8.427 0.940 1.00 93.69 97 GLU A N 1
ATOM 759 C CA . GLU A 1 97 ? -9.800 9.637 1.481 1.00 93.69 97 GLU A CA 1
ATOM 760 C C . GLU A 1 97 ? -10.698 10.861 1.293 1.00 93.69 97 GLU A C 1
ATOM 762 O O . GLU A 1 97 ? -10.948 11.606 2.235 1.00 93.69 97 GLU A O 1
ATOM 767 N N . ALA A 1 98 ? -11.251 11.035 0.088 1.00 93.25 98 ALA A N 1
ATOM 768 C CA . ALA A 1 98 ? -12.153 12.141 -0.206 1.00 93.25 98 ALA A CA 1
ATOM 769 C C . ALA A 1 98 ? -13.452 12.093 0.622 1.00 93.25 98 ALA A C 1
ATOM 771 O O . ALA A 1 98 ? -13.968 13.145 0.993 1.00 93.25 98 ALA A O 1
ATOM 772 N N . MET A 1 99 ? -13.985 10.900 0.912 1.00 93.19 99 MET A N 1
ATOM 773 C CA . MET A 1 99 ? -15.174 10.744 1.764 1.00 93.19 99 MET A CA 1
ATOM 774 C C . MET A 1 99 ? -14.866 10.996 3.240 1.00 93.19 99 MET A C 1
ATOM 776 O O . MET A 1 99 ? -15.671 11.607 3.937 1.00 93.19 99 MET A O 1
ATOM 780 N N . LEU A 1 100 ? -13.708 10.530 3.706 1.00 92.88 100 LEU A N 1
ATOM 781 C CA . LEU A 1 100 ? -13.302 10.595 5.107 1.00 92.88 100 LEU A CA 1
ATOM 782 C C . LEU A 1 100 ? -12.614 11.908 5.485 1.00 92.88 100 LEU A C 1
ATOM 784 O O . LEU A 1 100 ? -12.386 12.141 6.665 1.00 92.88 100 LEU A O 1
ATOM 788 N N . HIS A 1 101 ? -12.313 12.776 4.515 1.00 91.69 101 HIS A N 1
ATOM 789 C CA . HIS A 1 101 ? -11.525 13.995 4.708 1.00 91.69 101 HIS A CA 1
ATOM 790 C C . HIS A 1 101 ? -11.945 14.823 5.931 1.00 91.69 101 HIS A C 1
ATOM 792 O O . HIS A 1 101 ? -11.103 15.246 6.716 1.00 91.69 101 HIS A O 1
ATOM 798 N N . ASN A 1 102 ? -13.252 15.021 6.118 1.00 89.38 102 ASN A N 1
ATOM 799 C CA . ASN A 1 102 ? -13.790 15.842 7.209 1.00 89.38 102 ASN A CA 1
ATOM 800 C C . ASN A 1 102 ? -13.856 15.110 8.558 1.00 89.38 102 ASN A C 1
ATOM 802 O O . ASN A 1 102 ? -14.164 15.729 9.572 1.00 89.38 102 ASN A O 1
ATOM 806 N N . PHE A 1 103 ? -13.594 13.807 8.558 1.00 90.50 103 PHE A N 1
ATOM 807 C CA . PHE A 1 103 ? -13.564 12.961 9.742 1.00 90.50 103 PHE A CA 1
ATOM 808 C C . PHE A 1 103 ? -12.138 12.704 10.219 1.00 90.50 103 PHE A C 1
ATOM 810 O O . PHE A 1 103 ? -11.974 12.134 11.288 1.00 90.50 103 PHE A O 1
ATOM 817 N N . PHE A 1 104 ? -11.100 13.095 9.473 1.00 91.19 104 PHE A N 1
ATOM 818 C CA . PHE A 1 104 ? -9.725 12.895 9.921 1.00 91.19 104 PHE A CA 1
ATOM 819 C C . PHE A 1 104 ? -9.394 13.743 11.145 1.00 91.19 104 PHE A C 1
ATOM 821 O O . PHE A 1 104 ? -9.756 14.918 11.238 1.00 91.19 104 PHE A O 1
ATOM 828 N N . ASP A 1 105 ? -8.649 13.140 12.067 1.00 88.56 105 ASP A N 1
ATOM 829 C CA . ASP A 1 105 ? -8.039 13.875 13.159 1.00 88.56 105 ASP A CA 1
ATOM 830 C C . ASP A 1 105 ? -6.796 14.621 12.671 1.00 88.56 105 ASP A C 1
ATOM 832 O O . ASP A 1 105 ? -5.717 14.046 12.561 1.00 88.56 105 ASP A O 1
ATOM 836 N N . ALA A 1 106 ? -6.954 15.906 12.345 1.00 83.81 106 ALA A N 1
ATOM 837 C CA . ALA A 1 106 ? -5.855 16.740 11.857 1.00 83.81 106 ALA A CA 1
ATOM 838 C C . ALA A 1 106 ? -4.757 16.988 12.909 1.00 83.81 106 ALA A C 1
ATOM 840 O O . ALA A 1 106 ? -3.627 17.291 12.535 1.00 83.81 106 ALA A O 1
ATOM 841 N N . ASP A 1 107 ? -5.091 16.852 14.196 1.00 85.38 107 ASP A N 1
ATOM 842 C CA . ASP A 1 107 ? -4.180 17.095 15.320 1.00 85.38 107 ASP A CA 1
ATOM 843 C C . ASP A 1 107 ? -3.622 15.788 15.907 1.00 85.38 107 ASP A C 1
ATOM 845 O O . ASP A 1 107 ? -2.738 15.825 16.766 1.00 85.38 107 ASP A O 1
ATOM 849 N N . ALA A 1 108 ? -4.109 14.624 15.455 1.00 83.56 108 ALA A N 1
ATOM 850 C CA . ALA A 1 108 ? -3.583 13.349 15.913 1.00 83.56 108 ALA A CA 1
ATOM 851 C C . ALA A 1 108 ? -2.144 13.162 15.413 1.00 83.56 108 ALA A C 1
ATOM 853 O O . ALA A 1 108 ? -1.879 13.296 14.211 1.00 83.56 108 ALA A O 1
ATOM 854 N N . PRO A 1 109 ? -1.203 12.800 16.302 1.00 80.88 109 PRO A N 1
ATOM 855 C CA . PRO A 1 109 ? 0.121 12.403 15.861 1.00 80.88 109 PRO A CA 1
ATOM 856 C C . PRO A 1 109 ? 0.023 11.152 14.970 1.00 80.88 109 PRO A C 1
ATOM 858 O O . PRO A 1 109 ? -0.914 10.358 15.116 1.00 80.88 109 PRO A O 1
ATOM 861 N N . PRO A 1 110 ? 0.995 10.930 14.065 1.00 81.19 110 PRO A N 1
ATOM 862 C CA . PRO A 1 110 ? 1.113 9.659 13.365 1.00 81.19 110 PRO A CA 1
ATOM 863 C C . PRO A 1 110 ? 1.117 8.507 14.371 1.00 81.19 110 PRO A C 1
ATOM 865 O O . PRO A 1 110 ? 1.872 8.526 15.346 1.00 81.19 110 PRO A O 1
ATOM 868 N N . LEU A 1 111 ? 0.259 7.516 14.138 1.00 85.75 111 LEU A N 1
ATOM 869 C CA . LEU A 1 111 ? 0.234 6.316 14.959 1.00 85.75 111 LEU A CA 1
ATOM 870 C C . LEU A 1 111 ? 1.458 5.465 14.617 1.00 85.75 111 LEU A C 1
ATOM 872 O O . LEU A 1 111 ? 1.565 4.957 13.503 1.00 85.75 111 LEU A O 1
ATOM 876 N N . ASN A 1 112 ? 2.357 5.309 15.583 1.00 88.38 112 ASN A N 1
ATOM 877 C CA . ASN A 1 112 ? 3.485 4.392 15.499 1.00 88.38 112 ASN A CA 1
ATOM 878 C C . ASN A 1 112 ? 3.151 3.187 16.372 1.00 88.38 112 ASN A C 1
ATOM 880 O O . ASN A 1 112 ? 3.356 3.238 17.581 1.00 88.38 112 ASN A O 1
ATOM 884 N N . ALA A 1 113 ? 2.571 2.151 15.771 1.00 89.62 113 ALA A N 1
ATOM 885 C CA . ALA A 1 113 ? 2.143 0.961 16.489 1.00 89.62 113 ALA A CA 1
ATOM 886 C C . ALA A 1 113 ? 2.760 -0.290 15.870 1.00 89.62 113 ALA A C 1
ATOM 888 O O . ALA A 1 113 ? 2.716 -0.506 14.657 1.00 89.62 113 ALA A O 1
ATOM 889 N N . SER A 1 114 ? 3.335 -1.106 16.736 1.00 92.00 114 SER A N 1
ATOM 890 C CA . SER A 1 114 ? 4.079 -2.317 16.442 1.00 92.00 114 SER A CA 1
ATOM 891 C C . SER A 1 114 ? 3.421 -3.561 17.028 1.00 92.00 114 SER A C 1
ATOM 893 O O . SER A 1 114 ? 3.577 -4.621 16.423 1.00 92.00 114 SER A O 1
ATOM 895 N N . SER A 1 115 ? 2.666 -3.441 18.129 1.00 93.50 115 SER A N 1
ATOM 896 C CA . SER A 1 115 ? 2.055 -4.568 18.850 1.00 93.50 115 SER A CA 1
ATOM 897 C C . SER A 1 115 ? 0.536 -4.439 19.030 1.00 93.50 115 SER A C 1
ATOM 899 O O . SER A 1 115 ? -0.057 -3.395 18.757 1.00 93.50 115 SER A O 1
ATOM 901 N N . THR A 1 116 ? -0.121 -5.525 19.458 1.00 92.56 116 THR A N 1
ATOM 902 C CA . THR A 1 116 ? -1.584 -5.538 19.671 1.00 92.56 116 THR A CA 1
ATOM 903 C C . THR A 1 116 ? -1.993 -4.631 20.835 1.00 92.56 116 THR A C 1
ATOM 905 O O . THR A 1 116 ? -3.038 -3.991 20.777 1.00 92.56 116 THR A O 1
ATOM 908 N N . GLU A 1 117 ? -1.158 -4.552 21.868 1.00 94.31 117 GLU A N 1
ATOM 909 C CA . GLU A 1 117 ? -1.374 -3.753 23.077 1.00 94.31 117 GLU A CA 1
ATOM 910 C C . GLU A 1 117 ? -1.374 -2.250 22.759 1.00 94.31 117 GLU A C 1
ATOM 912 O O . GLU A 1 117 ? -2.186 -1.498 23.287 1.00 94.31 117 GLU A O 1
ATOM 917 N N . GLU A 1 118 ? -0.513 -1.807 21.837 1.00 92.88 118 GLU A N 1
ATOM 918 C CA . GLU A 1 118 ? -0.409 -0.395 21.431 1.00 92.88 118 GLU A CA 1
ATOM 919 C C . GLU A 1 118 ? -1.632 0.108 20.649 1.00 92.88 118 GLU A C 1
ATOM 921 O O . GLU A 1 118 ? -1.859 1.315 20.558 1.00 92.88 118 GLU A O 1
ATOM 926 N N . VAL A 1 119 ? -2.425 -0.806 20.086 1.00 92.75 119 VAL A N 1
ATOM 927 C CA . VAL A 1 119 ? -3.669 -0.490 19.367 1.00 92.75 119 VAL A CA 1
ATOM 928 C C . VAL A 1 119 ? -4.916 -0.931 20.127 1.00 92.75 119 VAL A C 1
ATOM 930 O O . VAL A 1 119 ? -6.018 -0.922 19.572 1.00 92.75 119 VAL A O 1
ATOM 933 N N . GLU A 1 120 ? -4.771 -1.319 21.394 1.00 91.06 120 GLU A N 1
ATOM 934 C CA . GLU A 1 120 ? -5.901 -1.711 22.222 1.00 91.06 120 GLU A CA 1
ATOM 935 C C . GLU A 1 120 ? -6.898 -0.547 22.359 1.00 91.06 120 GLU A C 1
ATOM 937 O O . GLU A 1 120 ? -6.537 0.611 22.565 1.00 91.06 120 GLU A O 1
ATOM 942 N N . GLY A 1 121 ? -8.187 -0.845 22.180 1.00 88.31 121 GLY A N 1
ATOM 943 C CA . GLY A 1 121 ? -9.253 0.162 22.180 1.00 88.31 121 GLY A CA 1
ATOM 944 C C . GLY A 1 121 ? -9.435 0.917 20.857 1.00 88.31 121 GLY A C 1
ATOM 945 O O . GLY A 1 121 ? -10.444 1.609 20.699 1.00 88.31 121 GLY A O 1
ATOM 946 N N . LEU A 1 122 ? -8.539 0.749 19.878 1.00 90.94 122 LEU A N 1
ATOM 947 C CA . LEU A 1 122 ? -8.735 1.257 18.522 1.00 90.94 122 LEU A CA 1
ATOM 948 C C . LEU A 1 122 ? -9.472 0.237 17.655 1.00 90.94 122 LEU A C 1
ATOM 950 O O . LEU A 1 122 ? -9.208 -0.966 17.681 1.00 90.94 122 LEU A O 1
ATOM 954 N N . ARG A 1 123 ? -10.383 0.733 16.820 1.00 92.50 123 ARG A N 1
ATOM 955 C CA . ARG A 1 123 ? -11.028 -0.068 15.775 1.00 92.50 123 ARG A CA 1
ATOM 956 C C . ARG A 1 123 ? -10.389 0.272 14.446 1.00 92.50 123 ARG A C 1
ATOM 958 O O . ARG A 1 123 ? -10.223 1.444 14.156 1.00 92.50 123 ARG A O 1
ATOM 965 N N . ALA A 1 124 ? -10.077 -0.708 13.608 1.00 94.69 124 ALA A N 1
ATOM 966 C CA . ALA A 1 124 ? -9.528 -0.434 12.282 1.00 94.69 124 ALA A CA 1
ATOM 967 C C . ALA A 1 124 ? -10.403 -0.978 11.161 1.00 94.69 124 ALA A C 1
ATOM 969 O O . ALA A 1 124 ? -11.151 -1.938 11.351 1.00 94.69 124 ALA A O 1
ATOM 970 N N . PHE A 1 125 ? -10.297 -0.376 9.983 1.00 96.19 125 PHE A N 1
ATOM 971 C CA . PHE A 1 125 ? -10.924 -0.898 8.778 1.00 96.19 125 PHE A CA 1
ATOM 972 C C . PHE A 1 125 ? -10.074 -0.656 7.539 1.00 96.19 125 PHE A C 1
ATOM 974 O O . PHE A 1 125 ? -9.255 0.259 7.500 1.00 96.19 125 PHE A O 1
ATOM 981 N N . ALA A 1 126 ? -10.316 -1.450 6.501 1.00 97.62 126 ALA A N 1
ATOM 982 C CA . ALA A 1 126 ? -9.665 -1.311 5.206 1.00 97.62 126 ALA A CA 1
ATOM 983 C C . ALA A 1 126 ? -10.671 -1.497 4.066 1.00 97.62 126 ALA A C 1
ATOM 985 O O . ALA A 1 126 ? -11.737 -2.085 4.249 1.00 97.62 126 ALA A O 1
ATOM 986 N N . PHE A 1 127 ? -10.307 -1.039 2.869 1.00 97.44 127 PHE A N 1
ATOM 987 C CA . PHE A 1 127 ? -10.950 -1.473 1.629 1.00 97.44 127 PHE A CA 1
ATOM 988 C C . PHE A 1 127 ? -9.948 -2.248 0.785 1.00 97.44 127 PHE A C 1
ATOM 990 O O . PHE A 1 127 ? -8.834 -1.784 0.540 1.00 97.44 127 PHE A O 1
ATOM 997 N N . VAL A 1 128 ? -10.361 -3.422 0.324 1.00 97.50 128 VAL A N 1
ATOM 998 C CA . VAL A 1 128 ? -9.574 -4.304 -0.534 1.00 97.50 128 VAL A CA 1
ATOM 999 C C . VAL A 1 128 ? -10.188 -4.384 -1.925 1.00 97.50 128 VAL A C 1
ATOM 1001 O O . VAL A 1 128 ? -11.331 -3.999 -2.162 1.00 97.50 128 VAL A O 1
ATOM 1004 N N . ARG A 1 129 ? -9.404 -4.884 -2.872 1.00 96.62 129 ARG A N 1
ATOM 1005 C CA . ARG A 1 129 ? -9.802 -5.083 -4.264 1.00 96.62 129 ARG A CA 1
ATOM 1006 C C . ARG A 1 129 ? -9.281 -6.431 -4.724 1.00 96.62 129 ARG A C 1
ATOM 1008 O O . ARG A 1 129 ? -8.253 -6.873 -4.219 1.00 96.62 129 ARG A O 1
ATOM 1015 N N . HIS A 1 130 ? -9.917 -7.042 -5.719 1.00 96.44 130 HIS A N 1
ATOM 1016 C CA . HIS A 1 130 ? -9.428 -8.264 -6.344 1.00 96.44 130 HIS A CA 1
ATOM 1017 C C . HIS A 1 130 ? -7.910 -8.171 -6.631 1.00 96.44 130 HIS A C 1
ATOM 1019 O O . HIS A 1 130 ? -7.493 -7.266 -7.371 1.00 96.44 130 HIS A O 1
ATOM 1025 N N . PRO A 1 131 ? -7.069 -9.075 -6.082 1.00 94.31 131 PRO A N 1
ATOM 1026 C CA . PRO A 1 131 ? -5.615 -8.898 -6.064 1.00 94.31 131 PRO A CA 1
ATOM 1027 C C . PRO A 1 131 ? -4.996 -8.671 -7.445 1.00 94.31 131 PRO A C 1
ATOM 1029 O O . PRO A 1 131 ? -4.184 -7.763 -7.617 1.00 94.31 131 PRO A O 1
ATOM 1032 N N . VAL A 1 132 ? -5.447 -9.428 -8.452 1.00 94.81 132 VAL A N 1
ATOM 1033 C CA . VAL A 1 132 ? -4.974 -9.288 -9.841 1.00 94.81 132 VAL A CA 1
ATOM 1034 C C . VAL A 1 132 ? -5.371 -7.934 -10.428 1.00 94.81 132 VAL A C 1
ATOM 1036 O O . VAL A 1 132 ? -4.559 -7.271 -11.064 1.00 94.81 132 VAL A O 1
ATOM 1039 N N . ALA A 1 133 ? -6.603 -7.477 -10.183 1.00 95.94 133 ALA A N 1
ATOM 1040 C CA . ALA A 1 133 ? -7.081 -6.205 -10.719 1.00 95.94 133 ALA A CA 1
ATOM 1041 C C . ALA A 1 133 ? -6.356 -5.019 -10.066 1.00 95.94 133 ALA A C 1
ATOM 1043 O O . ALA A 1 133 ? -6.080 -4.019 -10.734 1.00 95.94 133 ALA A O 1
ATOM 1044 N N . ARG A 1 134 ? -6.022 -5.137 -8.773 1.00 95.94 134 ARG A N 1
ATOM 1045 C CA . ARG A 1 134 ? -5.196 -4.163 -8.051 1.00 95.94 134 ARG A CA 1
ATOM 1046 C C . ARG A 1 134 ? -3.787 -4.107 -8.640 1.00 95.94 134 ARG A C 1
ATOM 1048 O O . ARG A 1 134 ? -3.350 -3.021 -9.012 1.00 95.94 134 ARG A O 1
ATOM 1055 N N . PHE A 1 135 ? -3.129 -5.260 -8.785 1.00 96.12 135 PHE A N 1
ATOM 1056 C CA . PHE A 1 135 ? -1.769 -5.351 -9.321 1.00 96.12 135 PHE A CA 1
ATOM 1057 C C . PHE A 1 135 ? -1.676 -4.807 -10.751 1.00 96.12 135 PHE A C 1
ATOM 1059 O O . PHE A 1 135 ? -0.847 -3.946 -11.025 1.00 96.12 135 PHE A O 1
ATOM 1066 N N . VAL A 1 136 ? -2.577 -5.224 -11.649 1.00 96.25 136 VAL A N 1
ATOM 1067 C CA . VAL A 1 136 ? -2.618 -4.718 -13.033 1.00 96.25 136 VAL A CA 1
ATOM 1068 C C . VAL A 1 136 ? -2.861 -3.206 -13.063 1.00 96.25 136 VAL A C 1
ATOM 1070 O O . VAL A 1 136 ? -2.211 -2.495 -13.827 1.00 96.25 136 VAL A O 1
ATOM 1073 N N . GLY A 1 137 ? -3.751 -2.687 -12.211 1.00 95.31 137 GLY A N 1
ATOM 1074 C CA . GLY A 1 137 ? -3.991 -1.246 -12.111 1.00 95.31 137 GLY A CA 1
ATOM 1075 C C . GLY A 1 137 ? -2.772 -0.462 -11.611 1.00 95.31 137 GLY A C 1
ATOM 1076 O O . GLY A 1 137 ? -2.495 0.631 -12.109 1.00 95.31 137 GLY A O 1
ATOM 1077 N N . ALA A 1 138 ? -2.026 -1.017 -10.655 1.00 95.56 138 ALA A N 1
ATOM 1078 C CA . ALA A 1 138 ? -0.786 -0.428 -10.168 1.00 95.56 138 ALA A CA 1
ATOM 1079 C C . ALA A 1 138 ? 0.315 -0.464 -11.235 1.00 95.56 138 ALA A C 1
ATOM 1081 O O . ALA A 1 138 ? 0.902 0.575 -11.523 1.00 95.56 138 ALA A O 1
ATOM 1082 N N . TYR A 1 139 ? 0.503 -1.605 -11.903 1.00 96.88 139 TYR A N 1
ATOM 1083 C CA . TYR A 1 139 ? 1.400 -1.753 -13.049 1.00 96.88 139 TYR A CA 1
ATOM 1084 C C . TYR A 1 139 ? 1.127 -0.702 -14.134 1.00 96.88 139 TYR A C 1
ATOM 1086 O O . TYR A 1 139 ? 2.034 0.022 -14.546 1.00 96.88 139 TYR A O 1
ATOM 1094 N N . GLN A 1 140 ? -0.134 -0.563 -14.559 1.00 95.38 140 GLN A N 1
ATOM 1095 C CA . GLN A 1 140 ? -0.527 0.416 -15.575 1.00 95.38 140 GLN A CA 1
ATOM 1096 C C . GLN A 1 140 ? -0.188 1.844 -15.145 1.00 95.38 140 GLN A C 1
ATOM 1098 O O . GLN A 1 140 ? 0.344 2.612 -15.946 1.00 95.38 140 GLN A O 1
ATOM 1103 N N . ARG A 1 141 ? -0.453 2.197 -13.880 1.00 94.06 141 ARG A N 1
ATOM 1104 C CA . ARG A 1 141 ? -0.103 3.511 -13.326 1.00 94.06 141 ARG A CA 1
ATOM 1105 C C . ARG A 1 141 ? 1.408 3.737 -13.338 1.00 94.06 141 ARG A C 1
ATOM 1107 O O . ARG A 1 141 ? 1.843 4.811 -13.743 1.00 94.06 141 ARG A O 1
ATOM 1114 N N . THR A 1 142 ? 2.194 2.744 -12.927 1.00 94.88 142 THR A N 1
ATOM 1115 C CA . THR A 1 142 ? 3.659 2.805 -12.942 1.00 94.88 142 THR A CA 1
ATOM 1116 C C . THR A 1 142 ? 4.180 3.029 -14.358 1.00 94.88 142 THR A C 1
ATOM 1118 O O . THR A 1 142 ? 4.896 3.997 -14.593 1.00 94.88 142 THR A O 1
ATOM 1121 N N . VAL A 1 143 ? 3.774 2.201 -15.324 1.00 95.00 143 VAL A N 1
ATOM 1122 C CA . VAL A 1 143 ? 4.212 2.328 -16.723 1.00 95.00 143 VAL A CA 1
ATOM 1123 C C . VAL A 1 143 ? 3.779 3.661 -17.324 1.00 95.00 143 VAL A C 1
ATOM 1125 O O . VAL A 1 143 ? 4.583 4.328 -17.974 1.00 95.00 143 VAL A O 1
ATOM 1128 N N . GLN A 1 144 ? 2.534 4.085 -17.092 1.00 93.81 144 GLN A N 1
ATOM 1129 C CA . GLN A 1 144 ? 2.044 5.376 -17.570 1.00 93.81 144 GLN A CA 1
ATOM 1130 C C . GLN A 1 144 ? 2.880 6.526 -17.007 1.00 93.81 144 GLN A C 1
ATOM 1132 O O . GLN A 1 144 ? 3.283 7.408 -17.758 1.00 93.81 144 GLN A O 1
ATOM 1137 N N . TYR A 1 145 ? 3.173 6.511 -15.706 1.00 93.06 145 TYR A N 1
ATOM 1138 C CA . TYR A 1 145 ? 3.984 7.550 -15.084 1.00 93.06 145 TYR A CA 1
ATOM 1139 C C . TYR A 1 145 ? 5.411 7.567 -15.646 1.00 93.06 145 TYR A C 1
ATOM 1141 O O . TYR A 1 145 ? 5.922 8.624 -15.992 1.00 93.06 145 TYR A O 1
ATOM 1149 N N . LEU A 1 146 ? 6.040 6.403 -15.810 1.00 91.69 146 LEU A N 1
ATOM 1150 C CA . LEU A 1 146 ? 7.403 6.310 -16.338 1.00 91.69 146 LEU A CA 1
ATOM 1151 C C . LEU A 1 146 ? 7.524 6.718 -17.815 1.00 91.69 146 LEU A C 1
ATOM 1153 O O . LEU A 1 146 ? 8.595 7.134 -18.243 1.00 91.69 146 LEU A O 1
ATOM 1157 N N . THR A 1 147 ? 6.449 6.592 -18.599 1.00 90.38 147 THR A N 1
ATOM 1158 C CA . THR A 1 147 ? 6.457 6.877 -20.048 1.00 90.38 147 THR A CA 1
ATOM 1159 C C . THR A 1 147 ? 5.884 8.245 -20.415 1.00 90.38 147 THR A C 1
ATOM 1161 O O . THR A 1 147 ? 6.284 8.821 -21.422 1.00 90.38 147 THR A O 1
ATOM 1164 N N . GLN A 1 148 ? 4.931 8.757 -19.634 1.00 89.12 148 GLN A N 1
ATOM 1165 C CA . GLN A 1 148 ? 4.166 9.977 -19.932 1.00 89.12 148 GLN A CA 1
ATOM 1166 C C . GLN A 1 148 ? 4.223 11.012 -18.803 1.00 89.12 148 GLN A C 1
ATOM 1168 O O . GLN A 1 148 ? 3.685 12.109 -18.951 1.00 89.12 148 GLN A O 1
ATOM 1173 N N . GLY A 1 149 ? 4.798 10.656 -17.654 1.00 82.81 149 GLY A N 1
ATOM 1174 C CA . GLY A 1 149 ? 4.943 11.557 -16.522 1.00 82.81 149 GLY A CA 1
ATOM 1175 C C . GLY A 1 149 ? 5.998 12.639 -16.760 1.00 82.81 149 GLY A C 1
ATOM 1176 O O . GLY A 1 149 ? 6.640 12.690 -17.813 1.00 82.81 149 GLY A O 1
ATOM 1177 N N . PRO A 1 150 ? 6.183 13.533 -15.776 1.00 81.94 150 PRO A N 1
ATOM 1178 C CA . PRO A 1 150 ? 7.261 14.507 -15.827 1.00 81.94 150 PRO A CA 1
ATOM 1179 C C . PRO A 1 150 ? 8.617 13.794 -15.954 1.00 81.94 150 PRO A C 1
ATOM 1181 O O . PRO A 1 150 ? 8.791 12.704 -15.396 1.00 81.94 150 PRO A O 1
ATOM 1184 N N . PRO A 1 151 ? 9.588 14.392 -16.670 1.00 80.56 151 PRO A N 1
ATOM 1185 C CA . PRO A 1 151 ? 10.911 13.806 -16.808 1.00 80.56 151 PRO A CA 1
ATOM 1186 C C . PRO A 1 151 ? 11.509 13.568 -15.422 1.00 80.56 151 PRO A C 1
ATOM 1188 O O . PRO A 1 151 ? 11.614 14.479 -14.601 1.00 80.56 151 PRO A O 1
ATOM 1191 N N . SER A 1 152 ? 11.867 12.313 -15.164 1.00 83.81 152 SER A N 1
ATOM 1192 C CA . SER A 1 152 ? 12.487 11.915 -13.906 1.00 83.81 152 SER A CA 1
ATOM 1193 C C . SER A 1 152 ? 13.884 12.517 -13.804 1.00 83.81 152 SER A C 1
ATOM 1195 O O . SER A 1 152 ? 14.603 12.630 -14.801 1.00 83.81 152 SER A O 1
ATOM 1197 N N . ARG A 1 153 ? 14.289 12.900 -12.591 1.00 84.31 153 ARG A N 1
ATOM 1198 C CA . ARG A 1 153 ? 15.653 13.382 -12.353 1.00 84.31 153 ARG A CA 1
ATOM 1199 C C . ARG A 1 153 ? 16.667 12.274 -12.679 1.00 84.31 153 ARG A C 1
ATOM 1201 O O . ARG A 1 153 ? 16.395 11.105 -12.394 1.00 84.31 153 ARG A O 1
ATOM 1208 N N . PRO A 1 154 ? 17.847 12.607 -13.228 1.00 84.88 154 PRO A N 1
ATOM 1209 C CA . PRO A 1 154 ? 18.893 11.616 -13.449 1.00 84.88 154 PRO A CA 1
ATOM 1210 C C . PRO A 1 154 ? 19.202 10.833 -12.165 1.00 84.88 154 PRO A C 1
ATOM 1212 O O . PRO A 1 154 ? 19.357 11.424 -11.097 1.00 84.88 154 PRO A O 1
ATOM 1215 N N . GLY A 1 155 ? 19.266 9.505 -12.271 1.00 86.56 155 GLY A N 1
ATOM 1216 C CA . GLY A 1 155 ? 19.637 8.615 -11.167 1.00 86.56 155 GLY A CA 1
ATOM 1217 C C . GLY A 1 155 ? 18.537 8.293 -10.149 1.00 86.56 155 GLY A C 1
ATOM 1218 O O . GLY A 1 155 ? 18.817 7.564 -9.204 1.00 86.56 155 GLY A O 1
ATOM 1219 N N . CYS A 1 156 ? 17.301 8.786 -10.310 1.00 91.75 156 CYS A N 1
ATOM 1220 C CA . CYS A 1 156 ? 16.209 8.448 -9.382 1.00 91.75 156 CYS A CA 1
ATOM 1221 C C . CYS A 1 156 ? 15.343 7.250 -9.816 1.00 91.75 156 CYS A C 1
ATOM 1223 O O . CYS A 1 156 ? 14.530 6.773 -9.025 1.00 91.75 156 CYS A O 1
ATOM 1225 N N . VAL A 1 157 ? 15.521 6.751 -11.042 1.00 93.62 157 VAL A N 1
ATOM 1226 C CA . VAL A 1 157 ? 14.892 5.528 -11.568 1.00 93.62 157 VAL A CA 1
ATOM 1227 C C . VAL A 1 157 ? 15.998 4.520 -11.857 1.00 93.62 157 VAL A C 1
ATOM 1229 O O . VAL A 1 157 ? 16.968 4.862 -12.534 1.00 93.62 157 VAL A O 1
ATOM 1232 N N . ALA A 1 158 ? 15.873 3.297 -11.345 1.00 94.25 158 ALA A N 1
ATOM 1233 C CA . ALA A 1 158 ? 16.859 2.252 -11.590 1.00 94.25 158 ALA A CA 1
ATOM 1234 C C . ALA A 1 158 ? 16.852 1.803 -13.071 1.00 94.25 158 ALA A C 1
ATOM 1236 O O . ALA A 1 158 ? 15.778 1.771 -13.689 1.00 94.25 158 ALA A O 1
ATOM 1237 N N . PRO A 1 159 ? 18.010 1.428 -13.654 1.00 94.44 159 PRO A N 1
ATOM 1238 C CA . PRO A 1 159 ? 18.107 1.017 -15.057 1.00 94.44 159 PRO A CA 1
ATOM 1239 C C . PRO A 1 159 ? 17.142 -0.108 -15.444 1.00 94.44 159 PRO A C 1
ATOM 1241 O O . PRO A 1 159 ? 16.567 -0.084 -16.527 1.00 94.44 159 PRO A O 1
ATOM 1244 N N . GLU A 1 160 ? 16.913 -1.070 -14.552 1.00 94.44 160 GLU A N 1
ATOM 1245 C CA . GLU A 1 160 ? 16.007 -2.201 -14.755 1.00 94.44 160 GLU A CA 1
ATOM 1246 C C . GLU A 1 160 ? 14.577 -1.723 -15.025 1.00 94.44 160 GLU A C 1
ATOM 1248 O O . GLU A 1 160 ? 13.924 -2.186 -15.960 1.00 94.44 160 GLU A O 1
ATOM 1253 N N . LEU A 1 161 ? 14.113 -0.738 -14.251 1.00 93.62 161 LEU A N 1
ATOM 1254 C CA . LEU A 1 161 ? 12.787 -0.150 -14.402 1.00 93.62 161 LEU A CA 1
ATOM 1255 C C . LEU A 1 161 ? 12.703 0.747 -15.644 1.00 93.62 161 LEU A C 1
ATOM 1257 O O . LEU A 1 161 ? 11.678 0.773 -16.326 1.00 93.62 161 LEU A O 1
ATOM 1261 N N . GLN A 1 162 ? 13.790 1.446 -15.977 1.00 92.44 162 GLN A N 1
ATOM 1262 C CA . GLN A 1 162 ? 13.858 2.273 -17.177 1.00 92.44 162 GLN A CA 1
ATOM 1263 C C . GLN A 1 162 ? 13.837 1.425 -18.456 1.00 92.44 162 GLN A C 1
ATOM 1265 O O . GLN A 1 162 ? 13.112 1.755 -19.396 1.00 92.44 162 GLN A O 1
ATOM 1270 N N . ASN A 1 163 ? 14.531 0.287 -18.470 1.00 93.19 163 ASN A N 1
ATOM 1271 C CA . ASN A 1 163 ? 14.557 -0.636 -19.604 1.00 93.19 163 ASN A CA 1
ATOM 1272 C C . ASN A 1 163 ? 13.159 -1.167 -19.953 1.00 93.19 163 ASN A C 1
ATOM 1274 O O . ASN A 1 163 ? 12.830 -1.289 -21.135 1.00 93.19 163 ASN A O 1
ATOM 1278 N N . LEU A 1 164 ? 12.295 -1.396 -18.955 1.00 94.19 164 LEU A N 1
ATOM 1279 C CA . LEU A 1 164 ? 10.910 -1.830 -19.176 1.00 94.19 164 LEU A CA 1
ATOM 1280 C C . LEU A 1 164 ? 10.108 -0.844 -20.040 1.00 94.19 164 LEU A C 1
ATOM 1282 O O . LEU A 1 164 ? 9.247 -1.261 -20.814 1.00 94.19 164 LEU A O 1
ATOM 1286 N N . THR A 1 165 ? 10.393 0.458 -19.959 1.00 91.12 165 THR A N 1
ATOM 1287 C CA . THR A 1 165 ? 9.645 1.479 -20.717 1.00 91.12 165 THR A CA 1
ATOM 1288 C C . THR A 1 165 ? 9.830 1.361 -22.233 1.00 91.12 165 THR A C 1
ATOM 1290 O O . THR A 1 165 ? 8.936 1.747 -22.984 1.00 91.12 165 THR A O 1
ATOM 1293 N N . SER A 1 166 ? 10.940 0.762 -22.680 1.00 93.38 166 SER A N 1
ATOM 1294 C CA . SER A 1 166 ? 11.258 0.548 -24.099 1.00 93.38 166 SER A CA 1
ATOM 1295 C C . SER A 1 166 ? 10.564 -0.671 -24.718 1.00 93.38 166 SER A C 1
ATOM 1297 O O . SER A 1 166 ? 10.430 -0.759 -25.937 1.00 93.38 166 SER A O 1
ATOM 1299 N N . LEU A 1 167 ? 10.108 -1.613 -23.888 1.00 96.50 167 LEU A N 1
ATOM 1300 C CA . LEU A 1 167 ? 9.444 -2.836 -24.336 1.00 96.50 167 LEU A CA 1
ATOM 1301 C C . LEU A 1 167 ? 7.992 -2.554 -24.725 1.00 96.50 167 LEU A C 1
ATOM 1303 O O . LEU A 1 167 ? 7.385 -1.628 -24.198 1.00 96.50 167 LEU A O 1
ATOM 1307 N N . MET A 1 168 ? 7.411 -3.377 -25.595 1.00 96.19 168 MET A N 1
ATOM 1308 C CA . MET A 1 168 ? 5.983 -3.344 -25.942 1.00 96.19 168 MET A CA 1
ATOM 1309 C C . MET A 1 168 ? 5.200 -4.407 -25.158 1.00 96.19 168 MET A C 1
ATOM 1311 O O . MET A 1 168 ? 5.778 -5.379 -24.669 1.00 96.19 168 MET A O 1
ATOM 1315 N N . GLU A 1 169 ? 3.878 -4.255 -25.053 1.00 96.12 169 GLU A N 1
ATOM 1316 C CA . GLU A 1 169 ? 3.020 -5.331 -24.534 1.00 96.12 169 GLU A CA 1
ATOM 1317 C C . GLU A 1 169 ? 2.965 -6.509 -25.526 1.00 96.12 169 GLU A C 1
ATOM 1319 O O . GLU A 1 169 ? 2.947 -6.266 -26.736 1.00 96.12 169 GLU A O 1
ATOM 1324 N N . PRO A 1 170 ? 2.912 -7.775 -25.063 1.00 96.94 170 PRO A N 1
ATOM 1325 C CA . PRO A 1 170 ? 2.817 -8.222 -23.664 1.00 96.94 170 PRO A CA 1
ATOM 1326 C C . PRO A 1 170 ? 4.174 -8.424 -22.963 1.00 96.94 170 PRO A C 1
ATOM 1328 O O . PRO A 1 170 ? 4.218 -8.726 -21.770 1.00 96.94 170 PRO A O 1
ATOM 1331 N N . GLU A 1 171 ? 5.285 -8.284 -23.689 1.00 98.00 171 GLU A N 1
ATOM 1332 C CA . GLU A 1 171 ? 6.630 -8.555 -23.169 1.00 98.00 171 GLU A CA 1
ATOM 1333 C C . GLU A 1 171 ? 6.984 -7.639 -21.991 1.00 98.00 171 GLU A C 1
ATOM 1335 O O . GLU A 1 171 ? 7.558 -8.099 -21.005 1.00 98.00 171 GLU A O 1
ATOM 1340 N N . ARG A 1 172 ? 6.577 -6.363 -22.039 1.00 97.62 172 ARG A N 1
ATOM 1341 C CA . ARG A 1 172 ? 6.752 -5.428 -20.923 1.00 97.62 172 ARG A CA 1
ATOM 1342 C C . ARG A 1 172 ? 6.115 -5.956 -19.641 1.00 97.62 172 ARG A C 1
ATOM 1344 O O . ARG A 1 172 ? 6.779 -5.972 -18.607 1.00 97.62 172 ARG A O 1
ATOM 1351 N N . PHE A 1 173 ? 4.845 -6.363 -19.688 1.00 97.81 173 PHE A N 1
ATOM 1352 C CA . PHE A 1 173 ? 4.156 -6.908 -18.519 1.00 97.81 173 PHE A CA 1
ATOM 1353 C C . PHE A 1 173 ? 4.842 -8.170 -17.995 1.00 97.81 173 PHE A C 1
ATOM 1355 O O . PHE A 1 173 ? 5.078 -8.279 -16.794 1.00 97.81 173 PHE A O 1
ATOM 1362 N N . ARG A 1 174 ? 5.244 -9.085 -18.887 1.00 97.94 174 ARG A N 1
ATOM 1363 C CA . ARG A 1 174 ? 5.976 -10.299 -18.501 1.00 97.94 174 ARG A CA 1
ATOM 1364 C C . ARG A 1 174 ? 7.267 -9.970 -17.746 1.00 97.94 174 ARG A C 1
ATOM 1366 O O . ARG A 1 174 ? 7.456 -10.453 -16.633 1.00 97.94 174 ARG A O 1
ATOM 1373 N N . ARG A 1 175 ? 8.116 -9.103 -18.308 1.00 97.81 175 ARG A N 1
ATOM 1374 C CA . ARG A 1 175 ? 9.381 -8.682 -17.679 1.00 97.81 175 ARG A CA 1
ATOM 1375 C C . ARG A 1 175 ? 9.175 -7.926 -16.376 1.00 97.81 175 ARG A C 1
ATOM 1377 O O 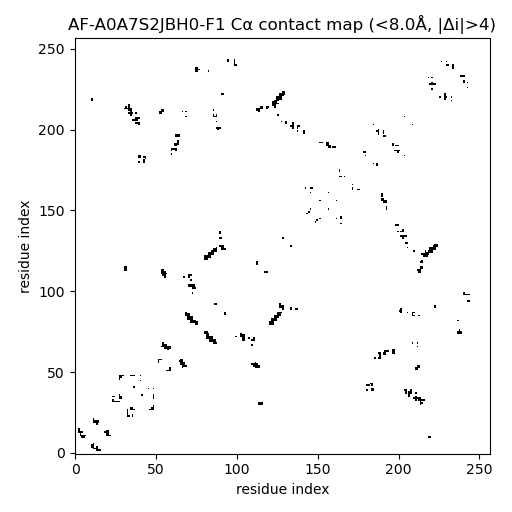. ARG A 1 175 ? 9.970 -8.062 -15.454 1.00 97.81 175 ARG A O 1
ATOM 1384 N N . PHE A 1 176 ? 8.097 -7.157 -16.279 1.00 97.50 176 PHE A N 1
ATOM 1385 C CA . PHE A 1 176 ? 7.738 -6.478 -15.044 1.00 97.50 176 PHE A CA 1
ATOM 1386 C C . PHE A 1 176 ? 7.370 -7.464 -13.931 1.00 97.50 176 PHE A C 1
ATOM 1388 O O . PHE A 1 176 ? 7.810 -7.298 -12.797 1.00 97.50 176 PHE A O 1
ATOM 1395 N N . VAL A 1 177 ? 6.580 -8.495 -14.244 1.00 96.44 177 VAL A N 1
ATOM 1396 C CA . VAL A 1 177 ? 6.225 -9.543 -13.277 1.00 96.44 177 VAL A CA 1
ATOM 1397 C C . VAL A 1 177 ? 7.462 -10.329 -12.850 1.00 96.44 177 VAL A C 1
ATOM 1399 O O . VAL A 1 177 ? 7.628 -10.566 -11.659 1.00 96.44 177 VAL A O 1
ATOM 1402 N N . GLU A 1 178 ? 8.350 -10.681 -13.786 1.00 95.94 178 GLU A N 1
ATOM 1403 C CA . GLU A 1 178 ? 9.639 -11.319 -13.471 1.00 95.94 178 GLU A CA 1
ATOM 1404 C C . GLU A 1 178 ? 10.446 -10.472 -12.477 1.00 95.94 178 GLU A C 1
ATOM 1406 O O . GLU A 1 178 ? 10.842 -10.973 -11.427 1.00 95.94 178 GLU A O 1
ATOM 1411 N N . LEU A 1 179 ? 10.596 -9.172 -12.753 1.00 95.56 179 LEU A N 1
ATOM 1412 C CA . LEU A 1 179 ? 11.298 -8.235 -11.875 1.00 95.56 179 LEU A CA 1
ATOM 1413 C C . LEU A 1 179 ? 10.643 -8.125 -10.488 1.00 95.56 179 LEU A C 1
ATOM 1415 O O . LEU A 1 179 ? 11.342 -8.057 -9.479 1.00 95.56 179 LEU A O 1
ATOM 1419 N N . PHE A 1 180 ? 9.309 -8.113 -10.422 1.00 95.38 180 PHE A N 1
ATOM 1420 C CA . PHE A 1 180 ? 8.569 -8.083 -9.158 1.00 95.38 180 PHE A CA 1
ATOM 1421 C C . PHE A 1 180 ? 8.781 -9.348 -8.328 1.00 95.38 180 PHE A C 1
ATOM 1423 O O . PHE A 1 180 ? 9.027 -9.251 -7.130 1.00 95.38 180 PHE A O 1
ATOM 1430 N N . VAL A 1 181 ? 8.733 -10.525 -8.954 1.00 93.31 181 VAL A N 1
ATOM 1431 C CA . VAL A 1 181 ? 8.974 -11.801 -8.267 1.00 93.31 181 VAL A CA 1
ATOM 1432 C C . VAL A 1 181 ? 10.424 -11.901 -7.789 1.00 93.31 181 VAL A C 1
ATOM 1434 O O . VAL A 1 181 ? 10.658 -12.352 -6.674 1.00 93.31 181 VAL A O 1
ATOM 1437 N N . GLU A 1 182 ? 11.387 -11.452 -8.598 1.00 93.00 182 GLU A N 1
ATOM 1438 C CA . GLU A 1 182 ? 12.812 -11.466 -8.247 1.00 93.00 182 GLU A CA 1
ATOM 1439 C C . GLU A 1 182 ? 13.131 -10.529 -7.074 1.00 93.00 182 GLU A C 1
ATOM 1441 O O . GLU A 1 182 ? 13.885 -10.891 -6.173 1.00 93.00 182 GLU A O 1
ATOM 1446 N N . ARG A 1 183 ? 12.566 -9.315 -7.074 1.00 92.56 183 ARG A N 1
ATOM 1447 C CA . ARG A 1 183 ? 12.875 -8.288 -6.067 1.00 92.56 183 ARG A CA 1
ATOM 1448 C C . ARG A 1 183 ? 11.989 -8.352 -4.826 1.00 92.56 183 ARG A C 1
ATOM 1450 O O . ARG A 1 183 ? 12.375 -7.806 -3.791 1.00 92.56 183 ARG A O 1
ATOM 1457 N N . GLY A 1 184 ? 10.805 -8.954 -4.922 1.00 91.62 184 GLY A N 1
ATOM 1458 C CA . GLY A 1 184 ? 9.796 -8.931 -3.867 1.00 91.62 184 GLY A CA 1
ATOM 1459 C C . GLY A 1 184 ? 9.517 -7.496 -3.386 1.00 91.62 184 GLY A C 1
ATOM 1460 O O . GLY A 1 184 ? 9.311 -6.604 -4.217 1.00 91.62 184 GLY A O 1
ATOM 1461 N N . PRO A 1 185 ? 9.564 -7.221 -2.067 1.00 92.00 185 PRO A N 1
ATOM 1462 C CA . PRO A 1 185 ? 9.312 -5.881 -1.539 1.00 92.00 185 PRO A CA 1
ATOM 1463 C C . PRO A 1 185 ? 10.395 -4.873 -1.960 1.00 92.00 185 PRO A C 1
ATOM 1465 O O . PRO A 1 185 ? 10.108 -3.686 -2.094 1.00 92.00 185 PRO A O 1
ATOM 1468 N N . GLY A 1 186 ? 11.612 -5.336 -2.275 1.00 93.00 186 GLY A N 1
ATOM 1469 C CA . GLY A 1 186 ? 12.718 -4.502 -2.754 1.00 93.00 186 GLY A CA 1
ATOM 1470 C C . GLY A 1 186 ? 12.461 -3.827 -4.105 1.00 93.00 186 GLY A C 1
ATOM 1471 O O . GLY A 1 186 ? 13.217 -2.938 -4.493 1.00 93.00 186 GLY A O 1
ATOM 1472 N N . ILE A 1 187 ? 11.378 -4.177 -4.819 1.00 95.00 187 ILE A N 1
ATOM 1473 C CA . ILE A 1 187 ? 10.986 -3.467 -6.043 1.00 95.00 187 ILE A CA 1
ATOM 1474 C C . ILE A 1 187 ? 10.798 -1.967 -5.789 1.00 95.00 187 ILE A C 1
ATOM 1476 O O . ILE A 1 187 ? 11.099 -1.160 -6.664 1.00 95.00 187 ILE A O 1
ATOM 1480 N N . VAL A 1 188 ? 10.347 -1.570 -4.593 1.00 94.00 188 VAL A N 1
ATOM 1481 C CA . VAL A 1 188 ? 10.079 -0.159 -4.280 1.00 94.00 188 VAL A CA 1
ATOM 1482 C C . VAL A 1 188 ? 11.342 0.695 -4.231 1.00 94.00 188 VAL A C 1
ATOM 1484 O O . VAL A 1 188 ? 11.258 1.908 -4.409 1.00 94.00 188 VAL A O 1
ATOM 1487 N N . GLU A 1 189 ? 12.510 0.081 -4.036 1.00 92.88 189 GLU A N 1
ATOM 1488 C CA . GLU A 1 189 ? 13.799 0.776 -4.027 1.00 92.88 189 GLU A CA 1
ATOM 1489 C C . GLU A 1 189 ? 14.302 1.101 -5.441 1.00 92.88 189 GLU A C 1
ATOM 1491 O O . GLU A 1 189 ? 15.198 1.929 -5.598 1.00 92.88 189 GLU A O 1
ATOM 1496 N N . LEU A 1 190 ? 13.676 0.541 -6.486 1.00 94.50 190 LEU A N 1
ATOM 1497 C CA . LEU A 1 190 ? 13.987 0.860 -7.886 1.00 94.50 190 LEU A CA 1
ATOM 1498 C C . LEU A 1 190 ? 13.505 2.257 -8.315 1.00 94.50 190 LEU A C 1
ATOM 1500 O O . LEU A 1 190 ? 13.744 2.675 -9.451 1.00 94.50 190 LEU A O 1
ATOM 1504 N N . TYR A 1 191 ? 12.815 2.982 -7.431 1.00 93.25 191 TYR A N 1
ATOM 1505 C CA . TYR A 1 191 ? 12.315 4.326 -7.685 1.00 93.25 191 TYR A CA 1
ATOM 1506 C C . TYR A 1 191 ? 12.451 5.219 -6.444 1.00 93.25 191 TYR A C 1
ATOM 1508 O O . TYR A 1 191 ? 11.866 4.959 -5.395 1.00 93.25 191 TYR A O 1
ATOM 1516 N N . SER A 1 192 ? 13.175 6.330 -6.586 1.00 92.25 192 SER A N 1
ATOM 1517 C CA . SER A 1 192 ? 13.452 7.297 -5.511 1.00 92.25 192 SER A CA 1
ATOM 1518 C C . SER A 1 192 ? 13.140 8.752 -5.895 1.00 92.25 192 SER A C 1
ATOM 1520 O O . SER A 1 192 ? 13.511 9.691 -5.176 1.00 92.25 192 SER A O 1
ATOM 1522 N N . CYS A 1 193 ? 12.449 8.968 -7.021 1.00 90.25 193 CYS A N 1
ATOM 1523 C CA . CYS A 1 193 ? 12.163 10.313 -7.515 1.00 90.25 193 CYS A CA 1
ATOM 1524 C C . CYS A 1 193 ? 11.204 11.072 -6.577 1.00 90.25 193 CYS A C 1
ATOM 1526 O O . CYS A 1 193 ? 10.182 10.519 -6.153 1.00 90.25 193 CYS A O 1
ATOM 1528 N N . PRO A 1 194 ? 11.499 12.344 -6.248 1.00 88.31 194 PRO A N 1
ATOM 1529 C CA . PRO A 1 194 ? 10.724 13.117 -5.280 1.00 88.31 194 PRO A CA 1
ATOM 1530 C C . PRO A 1 194 ? 9.329 13.518 -5.774 1.00 88.31 194 PRO A C 1
ATOM 1532 O O . PRO A 1 194 ? 8.475 13.837 -4.956 1.00 88.31 194 PRO A O 1
ATOM 1535 N N . GLU A 1 195 ? 9.083 13.508 -7.083 1.00 88.12 195 GLU A N 1
ATOM 1536 C CA . GLU A 1 195 ? 7.820 13.951 -7.679 1.00 88.12 195 GLU A CA 1
ATOM 1537 C C . GLU A 1 195 ? 6.664 12.983 -7.380 1.00 88.12 195 GLU A C 1
ATOM 1539 O O . GLU A 1 195 ? 5.506 13.389 -7.320 1.00 88.12 195 GLU A O 1
ATOM 1544 N N . THR A 1 196 ? 6.948 11.690 -7.186 1.00 88.19 196 THR A N 1
ATOM 1545 C CA . THR A 1 196 ? 5.938 10.680 -6.811 1.00 88.19 196 THR A CA 1
ATOM 1546 C C . THR A 1 196 ? 6.586 9.589 -5.955 1.00 88.19 196 THR A C 1
ATOM 1548 O O . THR A 1 196 ? 6.770 8.465 -6.414 1.00 88.19 196 THR A O 1
ATOM 1551 N N . PRO A 1 197 ? 6.958 9.897 -4.703 1.00 87.19 197 PRO A N 1
ATOM 1552 C CA . PRO A 1 197 ? 7.870 9.078 -3.898 1.00 87.19 197 PRO A CA 1
ATOM 1553 C C . PRO A 1 197 ? 7.348 7.668 -3.576 1.00 87.19 197 PRO A C 1
ATOM 1555 O O . PRO A 1 197 ? 8.136 6.787 -3.245 1.00 87.19 197 PRO A O 1
ATOM 1558 N N . CYS A 1 198 ? 6.036 7.450 -3.691 1.00 89.69 198 CYS A N 1
ATOM 1559 C CA . CYS A 1 198 ? 5.358 6.188 -3.394 1.00 89.69 198 CYS A CA 1
ATOM 1560 C C . CYS A 1 198 ? 4.911 5.423 -4.657 1.00 89.69 198 CYS A C 1
ATOM 1562 O O . CYS A 1 198 ? 4.065 4.538 -4.559 1.00 89.69 198 CYS A O 1
ATOM 1564 N N . LEU A 1 199 ? 5.428 5.759 -5.852 1.00 92.31 199 LEU A N 1
ATOM 1565 C CA . LEU A 1 199 ? 4.929 5.226 -7.132 1.00 92.31 199 LEU A CA 1
ATOM 1566 C C . LEU A 1 199 ? 4.818 3.692 -7.159 1.00 92.31 199 LEU A C 1
ATOM 1568 O O . LEU A 1 199 ? 3.821 3.157 -7.641 1.00 92.31 199 LEU A O 1
ATOM 1572 N N . LEU A 1 200 ? 5.836 2.995 -6.650 1.00 94.94 200 LEU A N 1
ATOM 1573 C CA . LEU A 1 200 ? 5.924 1.534 -6.716 1.00 94.94 200 LEU A CA 1
ATOM 1574 C C . LEU A 1 200 ? 5.234 0.814 -5.555 1.00 94.94 200 LEU A C 1
ATOM 1576 O O . LEU A 1 200 ? 5.012 -0.388 -5.649 1.00 94.94 200 LEU A O 1
ATOM 1580 N N . PHE A 1 201 ? 4.828 1.516 -4.493 1.00 93.56 201 PHE A N 1
ATOM 1581 C CA . PHE A 1 201 ? 4.158 0.872 -3.357 1.00 93.56 201 PHE A CA 1
ATOM 1582 C C . PHE A 1 201 ? 2.827 0.245 -3.765 1.00 93.56 201 PHE A C 1
ATOM 1584 O O . PHE A 1 201 ? 2.452 -0.794 -3.239 1.00 93.56 201 PHE A O 1
ATOM 1591 N N . GLY A 1 202 ? 2.140 0.806 -4.765 1.00 93.62 202 GLY A N 1
ATOM 1592 C CA . GLY A 1 202 ? 0.893 0.228 -5.268 1.00 93.62 202 GLY A CA 1
ATOM 1593 C C . GLY A 1 202 ? 1.015 -1.204 -5.801 1.00 93.62 202 GLY A C 1
ATOM 1594 O O . GLY A 1 202 ? -0.009 -1.864 -5.968 1.00 93.62 202 GLY A O 1
ATOM 1595 N N . LEU A 1 203 ? 2.236 -1.675 -6.071 1.00 95.69 203 LEU A N 1
ATOM 1596 C CA . LEU A 1 203 ? 2.518 -3.033 -6.535 1.00 95.69 203 LEU A CA 1
ATOM 1597 C C . LEU A 1 203 ? 2.474 -4.062 -5.407 1.00 95.69 203 LEU A C 1
ATOM 1599 O O . LEU A 1 203 ? 2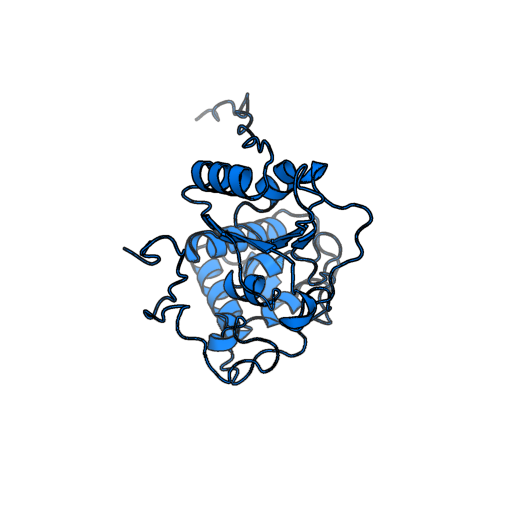.164 -5.222 -5.673 1.00 95.69 203 LEU A O 1
ATOM 1603 N N . LEU A 1 204 ? 2.749 -3.635 -4.171 1.00 96.06 204 LEU A N 1
ATOM 1604 C CA . LEU A 1 204 ? 2.786 -4.519 -3.013 1.00 96.06 204 LEU A CA 1
ATOM 1605 C C . LEU A 1 204 ? 1.402 -5.118 -2.740 1.00 96.06 204 LEU A C 1
ATOM 1607 O O . LEU A 1 204 ? 0.353 -4.553 -3.094 1.00 96.06 204 LEU A O 1
ATOM 1611 N N . SER A 1 205 ? 1.392 -6.309 -2.150 1.00 96.06 205 SER A N 1
ATOM 1612 C CA . SER A 1 205 ? 0.185 -7.053 -1.834 1.00 96.06 205 SER A CA 1
ATOM 1613 C C . SER A 1 205 ? -0.711 -6.263 -0.880 1.00 96.06 205 SER A C 1
ATOM 1615 O O . SER A 1 205 ? -0.250 -5.486 -0.053 1.00 96.06 205 SER A O 1
ATOM 1617 N N . GLN A 1 206 ? -2.029 -6.456 -0.960 1.00 96.31 206 GLN A N 1
ATOM 1618 C CA . GLN A 1 206 ? -2.926 -5.856 0.034 1.00 96.31 206 GLN A CA 1
ATOM 1619 C C . GLN A 1 206 ? -2.600 -6.356 1.446 1.00 96.31 206 GLN A C 1
ATOM 1621 O O . GLN A 1 206 ? -2.747 -5.600 2.393 1.00 96.31 206 GLN A O 1
ATOM 1626 N N . VAL A 1 207 ? -2.124 -7.602 1.568 1.00 96.12 207 VAL A N 1
ATOM 1627 C CA . VAL A 1 207 ? -1.700 -8.201 2.838 1.00 96.12 207 VAL A CA 1
ATOM 1628 C C . VAL A 1 207 ? -0.498 -7.455 3.407 1.00 96.12 207 VAL A C 1
ATOM 1630 O O . VAL A 1 207 ? -0.493 -7.179 4.598 1.00 96.12 207 VAL A O 1
ATOM 1633 N N . TRP A 1 208 ? 0.448 -7.033 2.561 1.00 95.81 208 TRP A N 1
ATOM 1634 C CA . TRP A 1 208 ? 1.547 -6.159 2.972 1.00 95.81 208 TRP A CA 1
ATOM 1635 C C . TRP A 1 208 ? 1.017 -4.892 3.659 1.00 95.81 208 TRP A C 1
ATOM 1637 O O . TRP A 1 208 ? 1.401 -4.591 4.773 1.00 95.81 208 TRP A O 1
ATOM 1647 N N . PHE A 1 209 ? 0.037 -4.191 3.084 1.00 95.88 209 PHE A N 1
ATOM 1648 C CA . PHE A 1 209 ? -0.534 -3.006 3.746 1.00 95.88 209 PHE A CA 1
ATOM 1649 C C . PHE A 1 209 ? -1.315 -3.332 5.022 1.00 95.88 209 PHE A C 1
ATOM 1651 O O . PHE A 1 209 ? -1.259 -2.572 5.985 1.00 95.88 209 PHE A O 1
ATOM 1658 N N . LEU A 1 210 ? -2.044 -4.449 5.044 1.00 95.88 210 LEU A N 1
ATOM 1659 C CA . LEU A 1 210 ? -2.792 -4.873 6.227 1.00 95.88 210 LEU A CA 1
ATOM 1660 C C . LEU A 1 210 ? -1.865 -5.231 7.398 1.00 95.88 210 LEU A C 1
ATOM 1662 O O . LEU A 1 210 ? -2.212 -4.939 8.537 1.00 95.88 210 LEU A O 1
ATOM 1666 N N . ASN A 1 211 ? -0.680 -5.779 7.123 1.00 95.69 211 ASN A N 1
ATOM 1667 C CA . ASN A 1 211 ? 0.324 -6.141 8.129 1.00 95.69 211 ASN A CA 1
ATOM 1668 C C . ASN A 1 211 ? 0.974 -4.941 8.834 1.00 95.69 211 ASN A C 1
ATOM 1670 O O . ASN A 1 211 ? 1.643 -5.126 9.853 1.00 95.69 211 ASN A O 1
ATOM 1674 N N . LEU A 1 212 ? 0.765 -3.716 8.339 1.00 94.62 212 LEU A N 1
ATOM 1675 C CA . LEU A 1 212 ? 1.114 -2.511 9.089 1.00 94.62 212 LEU A CA 1
ATOM 1676 C C . LEU A 1 212 ? 0.236 -2.362 10.341 1.00 94.62 212 LEU A C 1
ATOM 1678 O O . LEU A 1 212 ? 0.680 -1.763 11.313 1.00 94.62 212 LEU A O 1
ATOM 1682 N N . TRP A 1 213 ? -0.987 -2.906 10.343 1.00 95.31 213 TRP A N 1
ATOM 1683 C CA . TRP A 1 213 ? -1.872 -2.892 11.506 1.00 95.31 213 TRP A CA 1
ATOM 1684 C C . TRP A 1 213 ? -1.629 -4.121 12.392 1.00 95.31 213 TRP A C 1
ATOM 1686 O O . TRP A 1 213 ? -1.911 -5.242 11.967 1.00 95.31 213 TRP A O 1
ATOM 1696 N N . PRO A 1 214 ? -1.166 -3.953 13.642 1.00 94.75 214 PRO A N 1
ATOM 1697 C CA . PRO A 1 214 ? -0.887 -5.085 14.518 1.00 94.75 214 PRO A CA 1
ATOM 1698 C C . PRO A 1 214 ? -2.130 -5.609 15.257 1.00 94.75 214 PRO A C 1
ATOM 1700 O O . PRO A 1 214 ? -2.004 -6.537 16.049 1.00 94.75 214 PRO A O 1
ATOM 1703 N N . GLY A 1 215 ? -3.319 -5.036 15.047 1.00 94.31 215 GLY A N 1
ATOM 1704 C CA . GLY A 1 215 ? -4.558 -5.431 15.726 1.00 94.31 215 GLY A CA 1
ATOM 1705 C C . GLY A 1 215 ? -5.560 -6.157 14.817 1.00 94.31 215 GLY A C 1
ATOM 1706 O O . GLY A 1 215 ? -5.302 -6.385 13.636 1.00 94.31 215 GLY A O 1
ATOM 1707 N N . PRO A 1 216 ? -6.755 -6.492 15.329 1.00 94.12 216 PRO A N 1
ATOM 1708 C CA . PRO A 1 216 ? -7.845 -6.977 14.493 1.00 94.12 216 PRO A CA 1
ATOM 1709 C C . PRO A 1 216 ? -8.439 -5.841 13.645 1.00 94.12 216 PRO A C 1
ATOM 1711 O O . PRO A 1 216 ? -8.491 -4.681 14.067 1.00 94.12 216 PRO A O 1
ATOM 1714 N N . LEU A 1 217 ? -8.956 -6.183 12.465 1.00 94.38 217 LEU A N 1
ATOM 1715 C CA . LEU A 1 217 ? -9.782 -5.282 11.659 1.00 94.38 217 LEU A CA 1
ATOM 1716 C C . LEU A 1 217 ? -11.248 -5.472 12.047 1.00 94.38 217 LEU A C 1
ATOM 1718 O O . LEU A 1 217 ? -11.769 -6.582 12.039 1.00 94.38 217 LEU A O 1
ATOM 1722 N N . SER A 1 218 ? -11.926 -4.375 12.368 1.00 94.06 218 SER A N 1
ATOM 1723 C CA . SER A 1 218 ? -13.368 -4.367 12.626 1.00 94.06 218 SER A CA 1
ATOM 1724 C C . SER A 1 218 ? -14.198 -4.489 11.349 1.00 94.06 218 SER A C 1
ATOM 1726 O O . SER A 1 218 ? -15.364 -4.860 11.430 1.00 94.06 218 SER A O 1
ATOM 1728 N N . PHE A 1 219 ? -13.636 -4.121 10.194 1.00 94.81 219 PHE A N 1
ATOM 1729 C CA . PHE A 1 219 ? -14.341 -4.127 8.914 1.00 94.81 219 PHE A CA 1
ATOM 1730 C C . PHE A 1 219 ? -13.371 -4.202 7.728 1.00 94.81 219 PHE A C 1
ATOM 1732 O O . PHE A 1 219 ? -12.321 -3.555 7.724 1.00 94.81 219 PHE A O 1
ATOM 1739 N N . ILE A 1 220 ? -13.754 -4.957 6.697 1.00 96.69 220 ILE A N 1
ATOM 1740 C CA . ILE A 1 220 ? -13.073 -4.990 5.402 1.00 96.69 220 ILE A CA 1
ATOM 1741 C C . ILE A 1 220 ? -14.127 -4.811 4.310 1.00 96.69 220 ILE A C 1
ATOM 1743 O O . ILE A 1 220 ? -14.954 -5.692 4.079 1.00 96.69 220 ILE A O 1
ATOM 1747 N N . GLY A 1 221 ? -14.084 -3.664 3.635 1.00 96.31 221 GLY A N 1
ATOM 1748 C CA . GLY A 1 221 ? -14.908 -3.386 2.464 1.00 96.31 221 GLY A CA 1
ATOM 1749 C C . GLY A 1 221 ? -14.254 -3.892 1.180 1.00 96.31 221 GLY A C 1
ATOM 1750 O O . GLY A 1 221 ? -13.030 -3.966 1.080 1.00 96.31 221 GLY A O 1
ATOM 1751 N N . HIS A 1 222 ? -15.061 -4.191 0.166 1.00 96.44 222 HIS A N 1
ATOM 1752 C CA . HIS A 1 222 ? -14.577 -4.601 -1.153 1.00 96.44 222 HIS A CA 1
ATOM 1753 C C . HIS A 1 222 ? -14.895 -3.522 -2.190 1.00 96.44 222 HIS A C 1
ATOM 1755 O O . HIS A 1 222 ? -15.998 -2.981 -2.229 1.00 96.44 222 HIS A O 1
ATOM 1761 N N . VAL A 1 223 ? -13.934 -3.200 -3.054 1.00 95.62 223 VAL A N 1
ATOM 1762 C CA . VAL A 1 223 ? -14.123 -2.221 -4.139 1.00 95.62 223 VAL A CA 1
ATOM 1763 C C . VAL A 1 223 ? -15.151 -2.704 -5.161 1.00 95.62 223 VAL A C 1
ATOM 1765 O O . VAL A 1 223 ? -15.850 -1.895 -5.768 1.00 95.62 223 VAL A O 1
ATOM 1768 N N . GLU A 1 224 ? -15.265 -4.013 -5.347 1.00 94.44 224 GLU A N 1
ATOM 1769 C CA . GLU A 1 224 ? -16.239 -4.644 -6.234 1.00 94.44 224 GLU A CA 1
ATOM 1770 C C . GLU A 1 224 ? -17.686 -4.361 -5.793 1.00 94.44 224 GLU A C 1
ATOM 1772 O O . GLU A 1 224 ? -18.557 -4.175 -6.640 1.00 94.44 224 GLU A O 1
ATOM 1777 N N . SER A 1 225 ? -17.917 -4.223 -4.484 1.00 94.94 225 SER A N 1
AT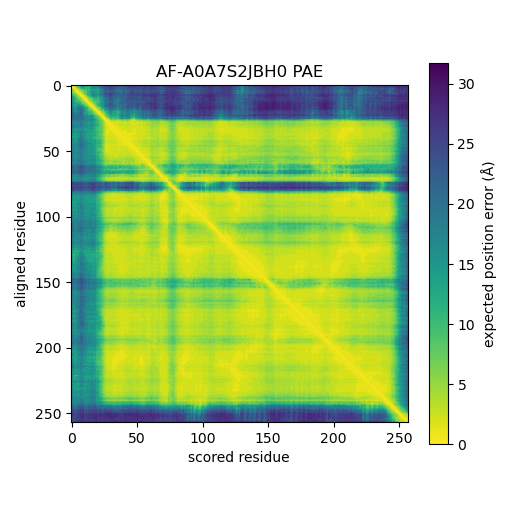OM 1778 C CA . SER A 1 225 ? -19.193 -3.853 -3.858 1.00 94.94 225 SER A CA 1
ATOM 1779 C C . SER A 1 225 ? -19.081 -2.534 -3.078 1.00 94.94 225 SER A C 1
ATOM 1781 O O . SER A 1 225 ? -19.651 -2.368 -1.999 1.00 94.94 225 SER A O 1
ATOM 1783 N N . PHE A 1 226 ? -18.351 -1.557 -3.635 1.00 93.44 226 PHE A N 1
ATOM 1784 C CA . PHE A 1 226 ? -17.955 -0.336 -2.917 1.00 93.44 226 PHE A CA 1
ATOM 1785 C C . PHE A 1 226 ? -19.120 0.405 -2.244 1.00 93.44 226 PHE A C 1
ATOM 1787 O O . PHE A 1 226 ? -18.975 0.879 -1.124 1.00 93.44 226 PHE A O 1
ATOM 1794 N N . GLY A 1 227 ? -20.277 0.501 -2.909 1.00 93.81 227 GLY A N 1
ATOM 1795 C CA . GLY A 1 227 ? -21.451 1.189 -2.362 1.00 93.81 227 GLY A CA 1
ATOM 1796 C C . GLY A 1 227 ? -22.004 0.531 -1.095 1.00 93.81 227 GLY A C 1
ATOM 1797 O O . GLY A 1 227 ? -22.268 1.229 -0.121 1.00 93.81 227 GLY A O 1
ATOM 1798 N N . GLU A 1 228 ? -22.118 -0.798 -1.091 1.00 94.94 228 GLU A N 1
ATOM 1799 C CA . GLU A 1 228 ? -22.569 -1.580 0.069 1.00 94.94 228 GLU A CA 1
ATOM 1800 C C . GLU A 1 228 ? -21.559 -1.468 1.214 1.00 94.94 228 GLU A C 1
ATOM 1802 O O . GLU A 1 228 ? -21.931 -1.166 2.345 1.00 94.94 228 GLU A O 1
ATOM 1807 N N . GLY A 1 229 ? -20.265 -1.603 0.902 1.00 95.38 229 GLY A N 1
ATOM 1808 C CA . GLY A 1 229 ? -19.207 -1.469 1.902 1.00 95.38 229 GLY A CA 1
ATOM 1809 C C . GLY A 1 229 ? -19.163 -0.079 2.547 1.00 95.38 229 GLY A C 1
ATOM 1810 O O . GLY A 1 229 ? -18.894 0.041 3.738 1.00 95.38 229 GLY A O 1
ATOM 1811 N N . VAL A 1 230 ? -19.454 0.985 1.790 1.00 95.44 230 VAL A N 1
ATOM 1812 C CA . VAL A 1 230 ? -19.540 2.351 2.335 1.00 95.44 230 VAL A CA 1
ATOM 1813 C C . VAL A 1 230 ? -20.751 2.517 3.252 1.00 95.44 230 VAL A C 1
ATOM 1815 O O . VAL A 1 230 ? -20.631 3.186 4.274 1.00 95.44 230 VAL A O 1
ATOM 1818 N N . GLN A 1 231 ? -21.895 1.910 2.925 1.00 94.38 231 GLN A N 1
ATOM 1819 C CA . GLN A 1 231 ? -23.083 1.946 3.786 1.00 94.38 231 GLN A CA 1
ATOM 1820 C C . GLN A 1 231 ? -22.853 1.197 5.104 1.00 94.38 231 GLN A C 1
ATOM 1822 O O . GLN A 1 231 ? -23.225 1.696 6.165 1.00 94.38 231 GLN A O 1
ATOM 1827 N N . GLU A 1 232 ? -22.198 0.036 5.051 1.00 94.19 232 GLU A N 1
ATOM 1828 C CA . GLU A 1 232 ? -21.834 -0.728 6.246 1.00 94.19 232 GLU A CA 1
ATOM 1829 C C . GLU A 1 232 ? -20.844 0.054 7.123 1.00 94.19 232 GLU A C 1
ATOM 1831 O O . GLU A 1 232 ? -21.085 0.232 8.319 1.00 94.19 232 GLU A O 1
ATOM 1836 N N . LEU A 1 233 ? -19.787 0.620 6.522 1.00 93.25 233 LEU A N 1
ATOM 1837 C CA . LEU A 1 233 ? -18.835 1.477 7.231 1.00 93.25 233 LEU A CA 1
ATOM 1838 C C . LEU A 1 233 ? -19.528 2.679 7.884 1.00 93.25 233 LEU A C 1
ATOM 1840 O O . LEU A 1 233 ? -19.271 2.955 9.052 1.00 93.25 233 LEU A O 1
ATOM 1844 N N . ALA A 1 234 ? -20.407 3.372 7.155 1.00 92.56 234 ALA A N 1
ATOM 184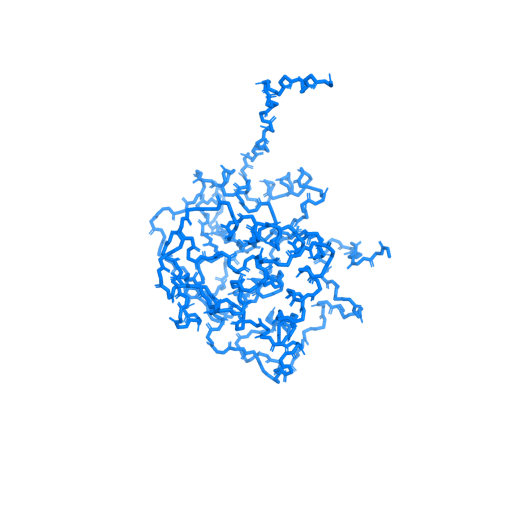5 C CA . ALA A 1 234 ? -21.171 4.516 7.652 1.00 92.56 234 ALA A CA 1
ATOM 1846 C C . ALA A 1 234 ? -21.964 4.170 8.923 1.00 92.56 234 ALA A C 1
ATOM 1848 O O . ALA A 1 234 ? -21.939 4.930 9.893 1.00 92.56 234 ALA A O 1
ATOM 1849 N N . GLY A 1 235 ? -22.607 2.996 8.948 1.00 90.56 235 GLY A N 1
ATOM 1850 C CA . GLY A 1 235 ? -23.289 2.481 10.135 1.00 90.56 235 GLY A CA 1
ATOM 1851 C C . GLY A 1 235 ? -22.333 2.190 11.296 1.00 90.56 235 GLY A C 1
ATOM 1852 O O . GLY A 1 235 ? -22.637 2.532 12.437 1.00 90.56 235 GLY A O 1
ATOM 1853 N N . LEU A 1 236 ? -21.157 1.618 11.015 1.00 89.44 236 LEU A N 1
ATOM 1854 C CA . LEU A 1 236 ? -20.152 1.292 12.034 1.00 89.44 236 LEU A CA 1
ATOM 1855 C C . LEU A 1 236 ? -19.515 2.524 12.688 1.00 89.44 236 LEU A C 1
ATOM 1857 O O . LEU A 1 236 ? -19.246 2.486 13.890 1.00 89.44 236 LEU A O 1
ATOM 1861 N N . ILE A 1 237 ? -19.260 3.581 11.913 1.00 90.06 237 ILE A N 1
ATOM 1862 C CA . ILE A 1 237 ? -18.650 4.831 12.400 1.00 90.06 237 ILE A CA 1
ATOM 1863 C C . ILE A 1 237 ? -19.692 5.888 12.799 1.00 90.06 237 ILE A C 1
ATOM 1865 O O . ILE A 1 237 ? -19.329 6.999 13.175 1.00 90.06 237 ILE A O 1
ATOM 1869 N N . GLY A 1 238 ? -20.987 5.581 12.669 1.00 88.50 238 GLY A N 1
ATOM 1870 C CA . GLY A 1 238 ? -22.071 6.508 12.992 1.00 88.50 238 GLY A CA 1
ATOM 1871 C C . GLY A 1 238 ? -22.026 7.821 12.201 1.00 88.50 238 GLY A C 1
ATOM 1872 O O . GLY A 1 238 ? -22.321 8.874 12.766 1.00 88.50 238 GLY A O 1
ATOM 1873 N N . ALA A 1 239 ? -21.638 7.782 10.922 1.00 87.81 239 ALA A N 1
ATOM 1874 C CA . ALA A 1 239 ? -21.491 8.973 10.082 1.00 87.81 239 ALA A CA 1
ATOM 1875 C C . ALA A 1 239 ? -22.167 8.821 8.716 1.00 87.81 239 ALA A C 1
ATOM 1877 O O . ALA A 1 239 ? -22.219 7.734 8.147 1.00 87.81 239 ALA A O 1
ATOM 1878 N N . GLU A 1 240 ? -22.639 9.930 8.142 1.00 89.88 240 GLU A N 1
ATOM 1879 C CA . GLU A 1 240 ? -23.163 9.943 6.773 1.00 89.88 240 GLU A CA 1
ATOM 1880 C C . GLU A 1 240 ? -22.004 10.020 5.766 1.00 89.88 240 GLU A C 1
ATOM 1882 O O . GLU A 1 240 ? -21.399 11.076 5.568 1.00 89.88 240 GLU A O 1
ATOM 1887 N N . LEU A 1 241 ? -21.702 8.903 5.101 1.00 90.75 241 LEU A N 1
ATOM 1888 C CA . LEU A 1 241 ? -20.717 8.853 4.019 1.00 90.75 241 LEU A CA 1
ATOM 1889 C C . LEU A 1 241 ? -21.411 8.925 2.657 1.00 90.75 241 LEU A C 1
ATOM 1891 O O . LEU A 1 241 ? -22.293 8.126 2.342 1.00 90.75 241 LEU A O 1
ATOM 1895 N N . ARG A 1 242 ? -20.989 9.870 1.811 1.00 88.56 242 ARG A N 1
ATOM 1896 C CA . ARG A 1 242 ? -21.526 10.029 0.452 1.00 88.56 242 ARG A CA 1
ATOM 1897 C C . ARG A 1 242 ? -20.537 9.520 -0.579 1.00 88.56 242 ARG A C 1
ATOM 1899 O O . ARG A 1 242 ? -19.475 10.110 -0.758 1.00 88.56 242 ARG A O 1
ATOM 1906 N N . VAL A 1 243 ? -20.930 8.485 -1.322 1.00 84.44 243 VAL A N 1
ATOM 1907 C CA . VAL A 1 243 ? -20.139 7.985 -2.453 1.00 84.44 243 VAL A CA 1
ATOM 1908 C C . VAL A 1 243 ? -19.967 9.117 -3.474 1.00 84.44 243 VAL A C 1
ATOM 1910 O O . VAL A 1 243 ? -20.973 9.638 -3.971 1.00 84.44 243 VAL A O 1
ATOM 1913 N N . PRO A 1 244 ? -18.728 9.511 -3.824 1.00 76.88 244 PRO A N 1
ATOM 1914 C CA . PRO A 1 244 ? -18.501 10.543 -4.817 1.00 76.88 244 PRO A CA 1
ATOM 1915 C C . PRO A 1 244 ? -19.128 10.099 -6.135 1.00 76.88 244 PRO A C 1
ATOM 1917 O O . PRO A 1 244 ? -18.685 9.131 -6.758 1.00 76.88 244 PRO A O 1
ATOM 1920 N N . MET A 1 245 ? -20.171 10.798 -6.584 1.00 72.12 245 MET A N 1
ATOM 1921 C CA . MET A 1 245 ? -20.709 10.541 -7.912 1.00 72.12 245 MET A CA 1
ATOM 1922 C C . MET A 1 245 ? -19.597 10.815 -8.920 1.00 72.12 245 MET A C 1
ATOM 1924 O O . MET A 1 245 ? -19.054 11.924 -8.961 1.00 72.12 245 MET A O 1
ATOM 1928 N N . LYS A 1 246 ? -19.248 9.818 -9.749 1.00 62.47 246 LYS A N 1
ATOM 1929 C CA . LYS A 1 246 ? -18.388 10.045 -10.916 1.00 62.47 246 LYS A CA 1
ATOM 1930 C C . LYS A 1 246 ? -19.005 11.208 -11.681 1.00 62.47 246 LYS A C 1
ATOM 1932 O O . LYS A 1 246 ? -20.060 11.042 -12.293 1.00 62.47 246 LYS A O 1
ATOM 1937 N N . LYS A 1 247 ? -18.363 12.384 -11.655 1.00 55.16 247 LYS A N 1
ATOM 1938 C CA . LYS A 1 247 ? -18.722 13.478 -12.557 1.00 55.16 247 LYS A CA 1
ATOM 1939 C C . LYS A 1 247 ? -18.664 12.872 -13.953 1.00 55.16 247 LYS A C 1
ATOM 1941 O O . LYS A 1 247 ? -17.576 12.548 -14.431 1.00 55.16 247 LYS A O 1
ATOM 1946 N N . ARG A 1 248 ? -19.826 12.645 -14.581 1.00 49.12 248 ARG A N 1
ATOM 1947 C CA . ARG A 1 248 ? -19.900 12.279 -15.998 1.00 49.12 248 ARG A CA 1
ATOM 1948 C C . ARG A 1 248 ? -19.030 13.307 -16.705 1.00 49.12 248 ARG A C 1
ATOM 1950 O O . ARG A 1 248 ? -19.342 14.496 -16.640 1.00 49.12 248 ARG A O 1
ATOM 1957 N N . ARG A 1 249 ? -17.910 12.878 -17.294 1.00 48.59 249 ARG A N 1
ATOM 1958 C CA . ARG A 1 249 ? -17.068 13.751 -18.113 1.00 48.59 249 ARG A CA 1
ATOM 1959 C C . ARG A 1 249 ? -17.957 14.271 -19.244 1.00 48.59 249 ARG A C 1
ATOM 1961 O O . ARG A 1 249 ? -18.169 13.583 -20.236 1.00 48.59 249 ARG A O 1
ATOM 1968 N N . LYS A 1 250 ? -18.540 15.458 -19.063 1.00 43.47 250 LYS A N 1
ATOM 1969 C CA . LYS A 1 250 ? -19.183 16.214 -20.135 1.00 43.47 250 LYS A CA 1
ATOM 1970 C C . LYS A 1 250 ? -18.067 16.542 -21.126 1.00 43.47 250 LYS A C 1
ATOM 1972 O O . LYS A 1 250 ? -17.213 17.364 -20.823 1.00 43.47 250 LYS A O 1
ATOM 1977 N N . GLY A 1 251 ? -18.059 15.863 -22.271 1.00 48.88 251 GLY A N 1
ATOM 1978 C CA . GLY A 1 251 ? -17.185 16.196 -23.394 1.00 48.88 251 GLY A CA 1
ATOM 1979 C C . GLY A 1 251 ? -15.947 15.313 -23.555 1.00 48.88 251 GLY A C 1
ATOM 1980 O O . GLY A 1 251 ? -14.829 15.805 -23.505 1.00 48.88 251 GLY A O 1
ATOM 1981 N N . MET A 1 252 ? -16.127 14.031 -23.870 1.00 39.03 252 MET A N 1
ATOM 1982 C CA . MET A 1 252 ? -15.310 13.461 -24.945 1.00 39.03 252 MET A CA 1
ATOM 1983 C C . MET A 1 252 ? -16.155 13.578 -26.207 1.00 39.03 252 MET A C 1
ATOM 1985 O O . MET A 1 252 ? -17.118 12.836 -26.379 1.00 39.03 252 MET A O 1
ATOM 1989 N N . ARG A 1 253 ? -15.849 14.574 -27.050 1.00 43.91 253 ARG A N 1
ATOM 1990 C CA . ARG A 1 253 ? -16.346 14.560 -28.428 1.00 43.91 253 ARG A CA 1
ATOM 1991 C C . ARG A 1 253 ? -15.820 13.270 -29.075 1.00 43.91 253 ARG A C 1
ATOM 1993 O O . ARG A 1 253 ? -14.644 12.960 -28.863 1.00 43.91 253 ARG A O 1
ATOM 2000 N N . PRO A 1 254 ? -16.654 12.506 -29.799 1.00 43.25 254 PRO A N 1
ATOM 2001 C CA . PRO A 1 254 ? -16.170 11.350 -30.540 1.00 43.25 254 PRO A CA 1
ATOM 2002 C C . PRO A 1 254 ? -15.043 11.805 -31.474 1.00 43.25 254 PRO A C 1
ATOM 2004 O O . PRO A 1 254 ? -15.143 12.868 -32.092 1.00 43.25 254 PRO A O 1
ATOM 2007 N N . ARG A 1 255 ? -13.942 11.044 -31.522 1.00 45.59 255 ARG A N 1
ATOM 2008 C CA . ARG A 1 255 ? -12.910 11.273 -32.538 1.00 45.59 255 ARG A CA 1
ATOM 2009 C C . ARG A 1 255 ? -13.570 11.076 -33.908 1.00 45.59 255 ARG A C 1
ATOM 2011 O O . ARG A 1 255 ? -14.270 10.075 -34.061 1.00 45.59 255 ARG A O 1
ATOM 2018 N N . PRO A 1 256 ? -13.376 11.997 -34.865 1.00 52.97 256 PRO A N 1
ATOM 2019 C CA . PRO A 1 256 ? -13.769 11.733 -36.236 1.00 52.97 256 PRO A CA 1
ATOM 2020 C C . PRO A 1 256 ? -12.974 10.521 -36.731 1.00 52.97 256 PRO A C 1
ATOM 2022 O O . PRO A 1 256 ? -11.759 10.458 -36.531 1.00 52.97 256 PRO A O 1
ATOM 2025 N N . THR A 1 257 ? -13.706 9.552 -37.271 1.00 66.12 257 THR A N 1
ATOM 2026 C CA . THR A 1 257 ? -13.202 8.416 -38.052 1.00 66.12 257 THR A CA 1
ATOM 2027 C C . THR A 1 257 ? -12.628 8.884 -39.373 1.00 66.12 257 THR A C 1
ATOM 2029 O O . THR A 1 257 ? -13.271 9.778 -39.971 1.00 66.12 257 THR A O 1
#

Nearest PDB structures (foldseek):
  6h1a-assembly1_A  TM=2.007E-01  e=9.156E+00  Homo sapiens

Sequence (257 aa):
EDFWEKRSGQTVAVSARGVDFEHAHTGWCSRSRFVVPSQEDIFTRADHCSDRHVLGVKEFSASRCANNYGRLLRTCASSNCSFYWMEIPSSGSSSMEAMLHNFFDADAPPLNASSTEEVEGLRAFAFVRHPVARFVGAYQRTVQYLTQGPPSRPGCVAPELQNLTSLMEPERFRRFVELFVERGPGIVELYSCPETPCLLFGLLSQVWFLNLWPGPLSFIGHVESFGEGVQELAGLIGAELRVPMKKRRKGMRPRPT

Radius of gyration: 19.32 Å; Cα contacts (8 Å, |Δi|>4): 381; chains: 1; bounding box: 43×39×61 Å

Foldseek 3Di:
DPQWDDPDPDGWHADPVGDTLVPQPVPQEPQASNQDQFPLCVLVVPSHDDPQLAFQGANDPLFPDGLPQWFWFPDDPPDPAIEIEGHQPQLCRVQVCVQRVVGTDPPDDRQTGRHAVSCPRYAYEYEDEDFVNLQVVLVVQLLCCLQPNDDFDPPQAAPLSNVLNPDDPPVSVVSVVVVCSVCRVPVLSRGHGPVCRCSNVSNTTSSSSSSNDRHDHPYYHYSVPNVVRQVVVCVVRVHDGDRPDPPPPPDPDDDDD

Mean predicted aligned error: 8.37 Å

pLDDT: mean 83.33, std 18.79, range [28.36, 98.0]

Secondary structure (DSSP, 8-state):
--S--EETTEE--B-TT--BTTS--TTT-SS-TT----HHHHHHT-SS--SS--TT----SS-S--S--EEEE---TTS--EEEEE--TTTTHHHHHHHHGGGB-TTPPP----STGGGTTEEEEEEE--HHHHHHHHHHHHHHHHHHSSPPPTTSB-HHHHHHHHSPTTHHHHHHHHHHHHHGGGGGGGB--TTSTTTTGGGS-HHHHHTT--S-EEEEEEGGGHHHHHHHHHHHTTS----------S--PPPP-

Solvent-accessible surface area (backbone atoms only — not comparable to full-atom values): 14878 Å² total; per-residue (Å²): 141,78,69,61,66,86,53,94,93,48,89,50,58,44,50,104,76,75,50,56,62,82,63,55,58,85,76,43,27,93,50,20,66,60,32,66,88,25,66,39,39,61,59,67,61,57,84,54,63,64,90,45,61,26,23,56,32,68,59,54,87,64,27,70,43,64,42,65,51,50,47,51,33,61,48,39,100,87,48,99,46,41,37,35,42,43,46,28,66,72,20,55,34,74,63,49,48,67,53,43,56,91,33,46,40,88,82,60,72,84,67,72,33,60,30,39,76,73,42,61,83,54,41,27,33,38,38,41,46,62,65,67,63,25,36,53,52,25,48,52,50,43,54,46,43,79,71,70,43,79,86,73,60,90,85,27,58,35,67,74,64,54,55,44,69,77,48,55,86,68,58,27,60,52,54,50,51,52,49,40,55,75,42,27,72,58,46,38,57,44,36,40,38,82,92,56,33,54,60,52,56,31,57,57,44,68,55,50,50,52,35,30,44,24,46,72,69,76,43,76,30,42,51,90,48,41,71,60,32,46,53,54,48,20,65,76,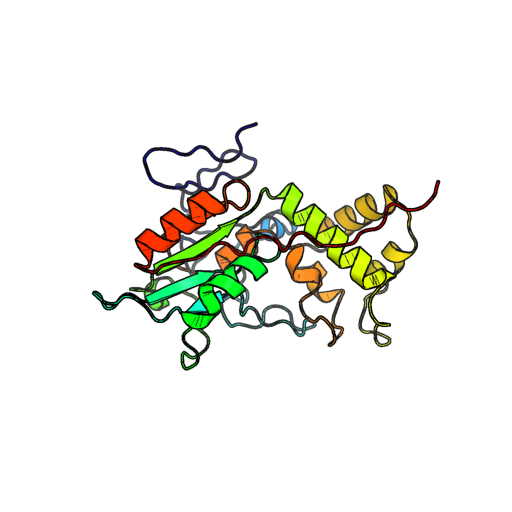50,70,46,92,66,66,82,80,73,78,74,74,75,85,78,76,74,80,76,84,128

Organism: NCBI:txid327968